Protein AF-A0A919PKN7-F1 (afdb_monomer)

Foldseek 3Di:
DDDPPDQKDFLDPDLCLLLVVLVVLLVVLVVQLVVCVVLVPDDPRNVVSCVVSVVVSVVSVLLSVLSNPADTWMQGLQATFADLDSNHNHTDGAGLVFWPAWEWADDQPWIWIWTDGHPDPRTGIHTRRPPPDDVVNVQVSSCVSSVNSYGYYHAAPDDDPDDDPVCVPPPSHDDPPDDNCNVCVVVVVCVVCVSVVVPPPDPCCDPPDPPPDD

Structure (mmCIF, N/CA/C/O backbone):
data_AF-A0A919PKN7-F1
#
_entry.id   AF-A0A919PKN7-F1
#
loop_
_atom_site.group_PDB
_atom_site.id
_atom_site.type_symbol
_atom_site.label_atom_id
_atom_site.label_alt_id
_atom_site.label_comp_id
_atom_site.label_asym_id
_atom_site.label_entity_id
_atom_site.label_seq_id
_atom_site.pdbx_PDB_ins_code
_atom_site.Cartn_x
_atom_site.Cartn_y
_atom_site.Cartn_z
_atom_site.occupancy
_atom_site.B_iso_or_equiv
_atom_site.auth_seq_id
_atom_site.auth_comp_id
_atom_site.auth_asym_id
_atom_site.auth_atom_id
_atom_site.pdbx_PDB_model_num
ATOM 1 N N . MET A 1 1 ? -27.642 16.382 25.730 1.00 36.06 1 MET A N 1
ATOM 2 C CA . MET A 1 1 ? -27.814 15.619 24.476 1.00 36.06 1 MET A CA 1
ATOM 3 C C . MET A 1 1 ? -26.590 15.896 23.628 1.00 36.06 1 MET A C 1
ATOM 5 O O . MET A 1 1 ? -26.510 16.970 23.054 1.00 36.06 1 MET A O 1
ATOM 9 N N . SER A 1 2 ? -25.583 15.024 23.697 1.00 36.94 2 SER A N 1
ATOM 10 C CA . SER A 1 2 ? -24.348 15.150 22.918 1.00 36.94 2 SER A CA 1
ATOM 11 C C . SER A 1 2 ? -24.579 14.586 21.520 1.00 36.94 2 SER A C 1
ATOM 13 O O . SER A 1 2 ? -25.080 13.468 21.395 1.00 36.94 2 SER A O 1
ATOM 15 N N . ASP A 1 3 ? -24.225 15.352 20.493 1.00 35.84 3 ASP A N 1
ATOM 16 C CA . ASP A 1 3 ? -24.309 14.937 19.097 1.00 35.84 3 ASP A CA 1
ATOM 17 C C . ASP A 1 3 ? -23.504 13.653 18.852 1.00 35.84 3 ASP A C 1
ATOM 19 O O . ASP A 1 3 ? -22.287 13.600 19.033 1.00 35.84 3 ASP A O 1
ATOM 23 N N . ALA A 1 4 ? -24.210 12.605 18.429 1.00 45.72 4 ALA A N 1
ATOM 24 C CA . ALA A 1 4 ? -23.669 11.321 18.003 1.00 45.72 4 ALA A CA 1
ATOM 25 C C . ALA A 1 4 ? -23.018 11.448 16.614 1.00 45.72 4 ALA A C 1
ATOM 27 O O . ALA A 1 4 ? -23.562 10.981 15.615 1.00 45.72 4 ALA A O 1
ATOM 28 N N . ALA A 1 5 ? -21.871 12.122 16.536 1.00 45.78 5 ALA A N 1
ATOM 29 C CA . ALA A 1 5 ? -21.243 12.468 15.264 1.00 45.78 5 ALA A CA 1
ATOM 30 C C . ALA A 1 5 ? -19.753 12.106 15.208 1.00 45.78 5 ALA A C 1
ATOM 32 O O . ALA A 1 5 ? -18.931 12.960 14.909 1.00 45.78 5 ALA A O 1
ATOM 33 N N . THR A 1 6 ? -19.388 10.839 15.441 1.00 50.94 6 THR A N 1
ATOM 34 C CA . THR A 1 6 ? -18.205 10.218 14.797 1.00 50.94 6 THR A CA 1
ATOM 35 C C . THR A 1 6 ? -18.330 8.688 14.769 1.00 50.94 6 THR A C 1
ATOM 37 O O . THR A 1 6 ? -17.539 7.970 15.362 1.00 50.94 6 THR A O 1
ATOM 40 N N . THR A 1 7 ? -19.339 8.135 14.091 1.00 68.06 7 THR A N 1
ATOM 41 C CA . THR A 1 7 ? -19.496 6.663 14.035 1.00 68.06 7 THR A CA 1
ATOM 42 C C . THR A 1 7 ? -18.477 5.991 13.104 1.00 68.06 7 THR A C 1
ATOM 44 O O . THR A 1 7 ? -18.310 4.772 13.132 1.00 68.06 7 THR A O 1
ATOM 47 N N . GLN A 1 8 ? -17.794 6.766 12.255 1.00 74.50 8 GLN A N 1
ATOM 48 C CA . GLN A 1 8 ? -16.933 6.224 11.211 1.00 74.50 8 GLN A CA 1
ATOM 49 C C . GLN A 1 8 ? -15.764 7.163 10.886 1.00 74.50 8 GLN A C 1
ATOM 51 O O . GLN A 1 8 ? -15.960 8.342 10.591 1.00 74.50 8 GLN A O 1
ATOM 56 N N . PHE A 1 9 ? -14.547 6.623 10.877 1.00 77.81 9 PHE A N 1
ATOM 57 C CA . PHE A 1 9 ? -13.330 7.317 10.463 1.00 77.81 9 PHE A CA 1
ATOM 58 C C . PHE A 1 9 ? -12.890 6.824 9.080 1.00 77.81 9 PHE A C 1
ATOM 60 O O . PHE A 1 9 ? -12.645 5.636 8.865 1.00 77.81 9 PHE A O 1
ATOM 67 N N . VAL A 1 10 ? -12.789 7.732 8.108 1.00 79.38 10 VAL A N 1
ATOM 68 C CA . VAL A 1 10 ? -12.431 7.389 6.722 1.00 79.38 10 VAL A CA 1
ATOM 69 C C . VAL A 1 10 ? -10.922 7.523 6.519 1.00 79.38 10 VAL A C 1
ATOM 71 O O . VAL A 1 10 ? -10.385 8.629 6.555 1.00 79.38 10 VAL A O 1
ATOM 74 N N . LEU A 1 11 ? -10.249 6.405 6.223 1.00 70.44 11 LEU A N 1
ATOM 75 C CA . LEU A 1 11 ? -8.789 6.342 6.029 1.00 70.44 11 LEU A CA 1
ATOM 76 C C . LEU A 1 11 ? -8.322 7.028 4.735 1.00 70.44 11 LEU A C 1
ATOM 78 O O . LEU A 1 11 ? -7.162 7.410 4.612 1.00 70.44 11 LEU A O 1
ATOM 82 N N . VAL A 1 12 ? -9.216 7.201 3.756 1.00 67.44 12 VAL A N 1
ATOM 83 C CA . VAL A 1 12 ? -8.919 7.854 2.473 1.00 67.44 12 VAL A CA 1
ATOM 84 C C . VAL A 1 12 ? -9.930 8.967 2.202 1.00 67.44 12 VAL A C 1
ATOM 86 O O . VAL A 1 12 ? -10.987 8.732 1.619 1.00 67.44 12 VAL A O 1
ATOM 89 N N . ARG A 1 13 ? -9.589 10.206 2.580 1.00 59.41 13 ARG A N 1
ATOM 90 C CA . ARG A 1 13 ? -10.439 11.388 2.322 1.00 59.41 13 ARG A CA 1
ATOM 91 C C . ARG A 1 13 ? -10.465 11.816 0.847 1.00 59.41 13 ARG A C 1
ATOM 93 O O . ARG A 1 13 ? -11.406 12.470 0.415 1.00 59.41 13 ARG A O 1
ATOM 100 N N . SER A 1 14 ? -9.454 11.451 0.049 1.00 62.91 14 SER A N 1
ATOM 101 C CA . SER A 1 14 ? -9.394 11.779 -1.384 1.00 62.91 14 SER A CA 1
ATOM 102 C C . SER A 1 14 ? -8.805 10.642 -2.217 1.00 62.91 14 SER A C 1
ATOM 104 O O . SER A 1 14 ? -7.609 10.353 -2.148 1.00 62.91 14 SER A O 1
ATOM 106 N N . ARG A 1 15 ? -9.640 10.049 -3.080 1.00 69.19 15 ARG A N 1
ATOM 107 C CA . 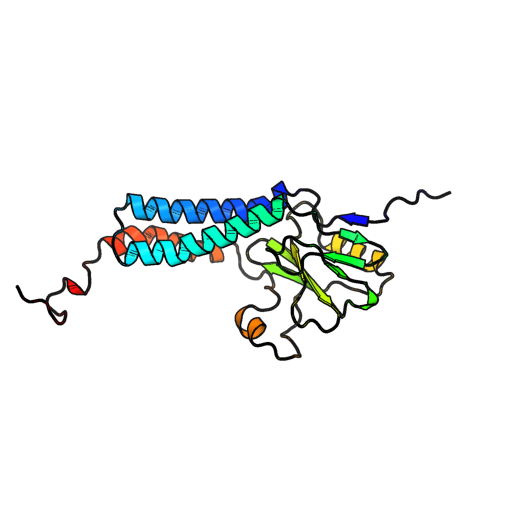ARG A 1 15 ? -9.232 8.985 -4.017 1.00 69.19 15 ARG A CA 1
ATOM 108 C C . ARG A 1 15 ? -8.148 9.450 -4.995 1.00 69.19 15 ARG A C 1
ATOM 110 O O . ARG A 1 15 ? -7.243 8.692 -5.321 1.00 69.19 15 ARG A O 1
ATOM 117 N N . ARG A 1 16 ? -8.197 10.723 -5.410 1.00 63.88 16 ARG A N 1
ATOM 118 C CA . ARG A 1 16 ? -7.197 11.328 -6.308 1.00 63.88 16 ARG A CA 1
ATOM 119 C C . ARG A 1 16 ? -5.816 11.392 -5.660 1.00 63.88 16 ARG A C 1
ATOM 121 O O . ARG A 1 16 ? -4.830 11.081 -6.315 1.00 63.88 16 ARG A O 1
ATOM 128 N N . ARG A 1 17 ? -5.745 11.743 -4.372 1.00 64.94 17 ARG A N 1
ATOM 129 C CA . ARG A 1 17 ? -4.472 11.796 -3.633 1.00 64.94 17 ARG A CA 1
ATOM 130 C C . ARG A 1 17 ? -3.913 10.401 -3.363 1.00 64.94 17 ARG A C 1
ATOM 132 O O . ARG A 1 17 ? -2.717 10.203 -3.519 1.00 64.94 17 ARG A O 1
ATOM 139 N N . ALA A 1 18 ? -4.773 9.428 -3.059 1.00 64.94 18 ALA A N 1
ATOM 140 C CA . ALA A 1 18 ? -4.362 8.030 -2.912 1.00 64.94 18 ALA A CA 1
ATOM 141 C C . ALA A 1 18 ? -3.834 7.423 -4.225 1.00 64.94 18 ALA A C 1
ATOM 143 O O . ALA A 1 18 ? -2.911 6.614 -4.202 1.00 64.94 18 ALA A O 1
ATOM 144 N N . GLY A 1 19 ? -4.407 7.825 -5.366 1.00 67.06 19 GLY A N 1
ATOM 145 C CA . GLY A 1 19 ? -3.995 7.356 -6.688 1.00 67.06 19 GLY A CA 1
ATOM 146 C C . GLY A 1 19 ? -2.784 8.085 -7.283 1.00 67.06 19 GLY A C 1
ATOM 147 O O . GLY A 1 19 ? -2.148 7.538 -8.178 1.00 67.06 19 GLY A O 1
ATOM 148 N N . LEU A 1 20 ? -2.434 9.287 -6.808 1.00 70.38 20 LEU A N 1
ATOM 149 C CA . LEU A 1 20 ? -1.358 10.103 -7.390 1.00 70.38 20 LEU A CA 1
ATOM 150 C C . LEU A 1 20 ? 0.002 9.370 -7.455 1.00 70.38 20 LEU A C 1
ATOM 152 O O . LEU A 1 20 ? 0.602 9.366 -8.531 1.00 70.38 20 LEU A O 1
ATOM 156 N N . PRO A 1 21 ? 0.484 8.689 -6.392 1.00 67.38 21 PRO A N 1
ATOM 157 C CA . PRO A 1 21 ? 1.749 7.951 -6.456 1.00 67.38 21 PRO A CA 1
ATOM 158 C C . PRO A 1 21 ? 1.720 6.825 -7.498 1.00 67.38 21 PRO A C 1
ATOM 160 O O . PRO A 1 21 ? 2.703 6.595 -8.205 1.00 67.38 21 PRO A O 1
ATOM 163 N N . LEU A 1 22 ? 0.575 6.148 -7.637 1.00 71.38 22 LEU A N 1
ATOM 164 C CA . LEU A 1 22 ? 0.385 5.099 -8.638 1.00 71.38 22 LEU A CA 1
ATOM 165 C C . LEU A 1 22 ? 0.388 5.691 -10.051 1.00 71.38 22 LEU A C 1
ATOM 167 O O . LEU A 1 22 ? 1.090 5.171 -10.913 1.00 71.38 22 LEU A O 1
ATOM 171 N N . ALA A 1 23 ? -0.308 6.810 -10.273 1.00 73.75 23 ALA A N 1
ATOM 172 C CA . ALA A 1 23 ? -0.326 7.504 -11.560 1.00 73.75 23 ALA A CA 1
ATOM 173 C C . ALA A 1 23 ? 1.076 7.954 -11.995 1.00 73.75 23 ALA A C 1
ATOM 175 O O . ALA A 1 23 ? 1.478 7.679 -13.123 1.00 73.75 23 ALA A O 1
ATOM 176 N N . VAL A 1 24 ? 1.848 8.573 -11.092 1.00 75.06 24 VAL A N 1
ATOM 177 C CA . VAL A 1 24 ? 3.245 8.970 -11.355 1.00 75.06 24 VAL A CA 1
ATOM 178 C C . VAL A 1 24 ? 4.084 7.756 -11.743 1.00 75.06 24 VAL A C 1
ATOM 180 O O . VAL A 1 24 ? 4.837 7.802 -12.712 1.00 75.06 24 VAL A O 1
ATOM 183 N N . THR A 1 25 ? 3.914 6.645 -11.027 1.00 76.06 25 THR A N 1
ATOM 184 C CA . THR A 1 25 ? 4.661 5.417 -11.301 1.00 76.06 25 THR A CA 1
ATOM 185 C C . THR A 1 25 ? 4.294 4.814 -12.663 1.00 76.06 25 THR A C 1
ATOM 187 O O . THR A 1 25 ? 5.177 4.373 -13.397 1.00 76.06 25 THR A O 1
ATOM 190 N N . VAL A 1 26 ? 3.007 4.800 -13.023 1.00 78.88 26 VAL A N 1
ATOM 191 C CA . VAL A 1 26 ? 2.525 4.305 -14.325 1.00 78.88 26 VAL A CA 1
ATOM 192 C C . VAL A 1 26 ? 3.050 5.174 -15.464 1.00 78.88 26 VAL A C 1
ATOM 194 O O . VAL A 1 26 ? 3.598 4.640 -16.427 1.00 78.88 26 VAL A O 1
ATOM 197 N N . LEU A 1 27 ? 2.943 6.499 -15.333 1.00 79.38 27 LEU A N 1
ATOM 198 C CA . LEU A 1 27 ? 3.433 7.449 -16.333 1.00 79.38 27 LEU A CA 1
ATOM 199 C C . LEU A 1 27 ? 4.942 7.325 -16.531 1.00 79.38 27 LEU A C 1
ATOM 201 O O . LEU A 1 27 ? 5.400 7.239 -17.666 1.00 79.38 27 LEU A O 1
ATOM 205 N N . PHE A 1 28 ? 5.707 7.251 -15.441 1.00 80.56 28 PHE A N 1
ATOM 206 C CA . PHE A 1 28 ? 7.154 7.071 -15.509 1.00 80.56 28 PHE A CA 1
ATOM 207 C C . PHE A 1 28 ? 7.526 5.792 -16.267 1.00 80.56 28 PHE A C 1
ATOM 209 O O . PHE A 1 28 ? 8.344 5.831 -17.180 1.00 80.56 28 PHE A O 1
ATOM 216 N N . ARG A 1 29 ? 6.887 4.661 -15.950 1.00 80.44 29 ARG A N 1
ATOM 217 C CA . ARG A 1 29 ? 7.149 3.389 -16.645 1.00 80.44 29 ARG A CA 1
ATOM 218 C C . ARG A 1 29 ? 6.771 3.448 -18.124 1.00 80.44 29 ARG A C 1
ATOM 220 O O . ARG A 1 29 ? 7.529 2.954 -18.951 1.00 80.44 29 ARG A O 1
ATOM 227 N N . GLY A 1 30 ? 5.644 4.080 -18.453 1.00 80.06 30 GLY A N 1
ATOM 228 C CA . GLY A 1 30 ? 5.239 4.316 -19.839 1.00 80.06 30 GLY A CA 1
ATOM 229 C C . GLY A 1 30 ? 6.258 5.163 -20.606 1.00 80.06 30 GLY A C 1
ATOM 230 O O . GLY A 1 30 ? 6.610 4.817 -21.730 1.00 80.06 30 GLY A O 1
ATOM 231 N N . LEU A 1 31 ? 6.797 6.211 -19.973 1.00 83.44 31 LEU A N 1
ATOM 232 C CA . LEU A 1 31 ? 7.851 7.051 -20.547 1.00 83.44 31 LEU A CA 1
ATOM 233 C C . LEU A 1 31 ? 9.140 6.270 -20.813 1.00 83.44 31 LEU A C 1
ATOM 235 O O . LEU A 1 31 ? 9.727 6.452 -21.871 1.00 83.44 31 LEU A O 1
ATOM 239 N N . VAL A 1 32 ? 9.560 5.376 -19.911 1.00 80.94 32 VAL A N 1
ATOM 240 C CA . VAL A 1 32 ? 10.751 4.533 -20.132 1.00 80.94 32 VAL A CA 1
ATOM 241 C C . VAL A 1 32 ? 10.568 3.621 -21.347 1.00 80.94 32 VAL A C 1
ATOM 243 O O . VAL A 1 32 ? 11.466 3.526 -22.181 1.00 80.94 32 VAL A O 1
ATOM 246 N N . VAL A 1 33 ? 9.401 2.981 -21.479 1.00 83.69 33 VAL A N 1
ATOM 247 C CA . VAL A 1 33 ? 9.100 2.119 -22.636 1.00 83.69 33 VAL A CA 1
ATOM 248 C C . VAL A 1 33 ? 9.067 2.939 -23.928 1.00 83.69 33 VAL A C 1
ATOM 250 O O . VAL A 1 33 ? 9.702 2.555 -24.906 1.00 83.69 33 VAL A O 1
ATOM 253 N N . ALA A 1 34 ? 8.385 4.088 -23.929 1.00 83.06 34 ALA A N 1
ATOM 254 C CA . ALA A 1 34 ? 8.320 4.972 -25.092 1.00 83.06 34 ALA A CA 1
ATOM 255 C C . ALA A 1 34 ? 9.706 5.504 -25.491 1.00 83.06 34 ALA A C 1
ATOM 257 O O . ALA A 1 34 ? 10.030 5.552 -26.674 1.00 83.06 34 ALA A O 1
ATOM 258 N N . TYR A 1 35 ? 10.539 5.858 -24.511 1.00 80.25 35 TYR A N 1
ATOM 259 C CA . TYR A 1 35 ? 11.903 6.323 -24.743 1.00 80.25 35 TYR A CA 1
ATOM 260 C C . TYR A 1 35 ? 12.791 5.231 -25.351 1.00 80.25 35 TYR A C 1
ATOM 262 O O . TYR A 1 35 ? 13.518 5.504 -26.299 1.00 80.25 35 TYR A O 1
ATOM 270 N N . ALA A 1 36 ? 12.685 3.984 -24.879 1.00 80.94 36 ALA A N 1
ATOM 271 C CA . ALA A 1 36 ? 13.410 2.861 -25.474 1.00 80.94 36 ALA A CA 1
ATOM 272 C C . ALA A 1 36 ? 13.005 2.619 -26.939 1.00 80.94 36 ALA A C 1
ATOM 274 O O . ALA A 1 36 ? 13.870 2.403 -27.782 1.00 80.94 36 ALA A O 1
ATOM 275 N N . VAL A 1 37 ? 11.709 2.719 -27.260 1.00 84.94 37 VAL A N 1
ATOM 276 C CA . VAL A 1 37 ? 11.219 2.631 -28.648 1.00 84.94 37 VAL A CA 1
ATOM 277 C C . VAL A 1 37 ? 11.762 3.780 -29.502 1.00 84.94 37 VAL A C 1
ATOM 279 O O . VAL A 1 37 ? 12.208 3.547 -30.620 1.00 84.94 37 VAL A O 1
ATOM 282 N N . LEU A 1 38 ? 11.774 5.010 -28.976 1.00 85.75 38 LEU A N 1
ATOM 283 C CA . LEU A 1 38 ? 12.329 6.177 -29.675 1.00 85.75 38 LEU A CA 1
ATOM 284 C C . LEU A 1 38 ? 13.833 6.052 -29.954 1.00 85.75 38 LEU A C 1
ATOM 286 O O . LEU A 1 38 ? 14.300 6.580 -30.958 1.00 85.75 38 LEU A O 1
ATOM 290 N N . LEU A 1 39 ? 14.579 5.352 -29.095 1.00 84.12 39 LEU A N 1
ATOM 291 C CA . LEU A 1 39 ? 15.996 5.042 -29.307 1.00 84.12 39 LEU A CA 1
ATOM 292 C C . LEU A 1 39 ? 16.233 3.887 -30.295 1.00 84.12 39 LEU A C 1
ATOM 294 O O . LEU A 1 39 ? 17.381 3.516 -30.514 1.00 84.12 39 LEU A O 1
ATOM 298 N N . GLY A 1 40 ? 15.180 3.308 -30.878 1.00 83.12 40 GLY A N 1
ATOM 299 C CA . GLY A 1 40 ? 15.309 2.177 -31.794 1.00 83.12 40 GLY A CA 1
ATOM 300 C C . GLY A 1 40 ? 15.695 0.879 -31.087 1.00 83.12 40 GLY A C 1
ATOM 301 O O . GLY A 1 40 ? 16.354 0.032 -31.680 1.00 83.12 40 GLY A O 1
ATOM 302 N N . ALA A 1 41 ? 15.325 0.706 -29.811 1.00 81.62 41 ALA A N 1
ATOM 303 C CA . ALA A 1 41 ? 15.525 -0.573 -29.144 1.00 81.62 41 ALA A CA 1
ATOM 304 C C . ALA A 1 41 ? 14.728 -1.666 -29.873 1.00 81.62 41 ALA A C 1
ATOM 306 O O . ALA A 1 41 ? 13.507 -1.574 -30.004 1.00 81.62 41 ALA A O 1
ATOM 307 N N . GLU A 1 42 ? 15.413 -2.726 -30.288 1.00 83.06 42 GLU A N 1
ATOM 308 C CA . GLU A 1 42 ? 14.828 -3.847 -31.022 1.00 83.06 42 GLU A CA 1
ATOM 309 C C . GLU A 1 42 ? 15.149 -5.193 -30.353 1.00 83.06 42 GLU A C 1
ATOM 311 O O . GLU A 1 42 ? 15.958 -5.300 -29.422 1.00 83.06 42 GLU A O 1
ATOM 316 N N . GLY A 1 43 ? 14.457 -6.241 -30.807 1.00 82.94 43 GLY A N 1
ATOM 317 C CA . GLY A 1 43 ? 14.717 -7.621 -30.408 1.00 82.94 43 GLY A CA 1
ATOM 318 C C . GLY A 1 43 ? 14.668 -7.854 -28.885 1.00 82.94 43 GLY A C 1
ATOM 319 O O . GLY A 1 43 ? 13.706 -7.444 -28.224 1.00 82.94 43 GLY A O 1
ATOM 320 N N . PRO A 1 44 ? 15.664 -8.542 -28.295 1.00 78.19 44 PRO A N 1
ATOM 321 C CA . PRO A 1 44 ? 15.611 -8.972 -26.898 1.00 78.19 44 PRO A CA 1
ATOM 322 C C . PRO A 1 44 ? 15.648 -7.808 -25.897 1.00 78.19 44 PRO A C 1
ATOM 324 O O . PRO A 1 44 ? 15.078 -7.925 -24.812 1.00 78.19 44 PRO A O 1
ATOM 327 N N . TYR A 1 45 ? 16.248 -6.669 -26.254 1.00 74.19 45 TYR A N 1
ATOM 328 C CA . TYR A 1 45 ? 16.333 -5.497 -25.377 1.00 74.19 45 TYR A CA 1
ATOM 329 C C . TYR A 1 45 ? 14.973 -4.831 -25.195 1.00 74.19 45 TYR A C 1
ATOM 331 O O . TYR A 1 45 ? 14.573 -4.535 -24.067 1.00 74.19 45 TYR A O 1
ATOM 339 N N . LEU A 1 46 ? 14.220 -4.669 -26.286 1.00 79.75 46 LEU A N 1
ATOM 340 C CA . LEU A 1 46 ? 12.861 -4.143 -26.221 1.00 79.75 46 LEU A CA 1
ATOM 341 C C . LEU A 1 46 ? 11.944 -5.072 -25.412 1.00 79.75 46 LEU A C 1
ATOM 343 O O . LEU A 1 46 ? 11.175 -4.600 -24.574 1.00 79.75 46 LEU A O 1
ATOM 347 N N . LEU A 1 47 ? 12.069 -6.392 -25.595 1.00 80.31 47 LEU A N 1
ATOM 348 C CA . LEU A 1 47 ? 11.314 -7.378 -24.813 1.00 80.31 47 LEU A CA 1
ATOM 349 C C . LEU A 1 47 ? 11.638 -7.304 -23.317 1.00 80.31 47 LEU A C 1
ATOM 351 O O . LEU A 1 47 ? 10.735 -7.422 -22.491 1.00 80.31 47 LEU A O 1
ATOM 355 N N . LEU A 1 48 ? 12.899 -7.066 -22.957 1.00 78.44 48 LEU A N 1
ATOM 356 C CA . LEU A 1 48 ? 13.326 -6.927 -21.567 1.00 78.44 48 LEU A CA 1
ATOM 357 C C . LEU A 1 48 ? 12.772 -5.631 -20.949 1.00 78.44 48 LEU A C 1
ATOM 359 O O . LEU A 1 48 ? 12.215 -5.661 -19.848 1.00 78.44 48 LEU A O 1
ATOM 363 N N . VAL A 1 49 ? 12.825 -4.511 -21.677 1.00 78.94 49 VAL A N 1
ATOM 364 C CA . VAL A 1 49 ? 12.238 -3.232 -21.239 1.00 78.94 49 VAL A CA 1
ATOM 365 C C . VAL A 1 49 ? 10.719 -3.349 -21.072 1.00 78.94 49 VAL A C 1
ATOM 367 O O . VAL A 1 49 ? 10.186 -2.960 -20.031 1.00 78.94 49 VAL A O 1
ATOM 370 N N . ILE A 1 50 ? 10.011 -3.934 -22.039 1.00 80.62 50 ILE A N 1
ATOM 371 C CA . ILE A 1 50 ? 8.563 -4.177 -21.942 1.00 80.62 50 ILE A CA 1
ATOM 372 C C . ILE A 1 50 ? 8.252 -5.149 -20.796 1.00 80.62 50 ILE A C 1
ATOM 374 O O . ILE A 1 50 ? 7.321 -4.919 -20.023 1.00 80.62 50 ILE A O 1
ATOM 378 N N . GLY A 1 51 ? 9.040 -6.211 -20.637 1.00 78.12 51 GLY A N 1
ATOM 379 C CA . GLY A 1 51 ? 8.855 -7.199 -19.579 1.00 78.12 51 GLY A CA 1
ATOM 380 C C . GLY A 1 51 ? 8.990 -6.593 -18.183 1.00 78.12 51 GLY A C 1
ATOM 381 O O . GLY A 1 51 ? 8.150 -6.842 -17.322 1.00 78.12 51 GLY A O 1
ATOM 382 N N . ILE A 1 52 ? 10.002 -5.753 -17.958 1.00 78.62 52 ILE A N 1
ATOM 383 C CA . ILE A 1 52 ? 10.237 -5.130 -16.648 1.00 78.62 52 ILE A CA 1
ATOM 384 C C . ILE A 1 52 ? 9.297 -3.944 -16.419 1.00 78.62 52 ILE A C 1
ATOM 386 O O . ILE A 1 52 ? 8.609 -3.880 -15.397 1.00 78.62 52 ILE A O 1
ATOM 390 N N . PHE A 1 53 ? 9.257 -2.988 -17.347 1.00 79.38 53 PHE A N 1
ATOM 391 C CA . PHE A 1 53 ? 8.547 -1.723 -17.148 1.00 79.38 53 PHE A CA 1
ATOM 392 C C . PHE A 1 53 ? 7.096 -1.785 -17.612 1.00 79.38 53 PHE A C 1
ATOM 394 O O . PHE A 1 53 ? 6.228 -1.231 -16.938 1.00 79.38 53 PHE A O 1
ATOM 401 N N . GLY A 1 54 ? 6.816 -2.488 -18.708 1.00 75.00 54 GLY A N 1
ATOM 402 C CA . GLY A 1 54 ? 5.461 -2.681 -19.222 1.00 75.00 54 GLY A CA 1
ATOM 403 C C . GLY A 1 54 ? 4.606 -3.507 -18.265 1.00 75.00 54 GLY A C 1
ATOM 404 O O . GLY A 1 54 ? 3.565 -3.023 -17.822 1.00 75.00 54 GLY A O 1
ATOM 405 N N . LEU A 1 55 ? 5.064 -4.694 -17.846 1.00 75.62 55 LEU A N 1
ATOM 406 C CA . LEU A 1 55 ? 4.303 -5.534 -16.906 1.00 75.62 55 LEU A CA 1
ATOM 407 C C . LEU A 1 55 ? 4.077 -4.826 -15.561 1.00 75.62 55 LEU A C 1
ATOM 409 O O . LEU A 1 55 ? 2.953 -4.776 -15.058 1.00 75.62 55 LEU A O 1
ATOM 413 N N . ALA A 1 56 ? 5.120 -4.211 -14.993 1.00 71.88 56 ALA A N 1
ATOM 414 C CA . ALA A 1 56 ? 4.986 -3.434 -13.761 1.00 71.88 56 ALA A CA 1
ATOM 415 C C . ALA A 1 56 ? 4.111 -2.177 -13.945 1.00 71.88 56 ALA A C 1
ATOM 417 O O . ALA A 1 56 ? 3.464 -1.722 -12.996 1.00 71.88 56 ALA A O 1
ATOM 418 N N . GLY A 1 57 ? 4.088 -1.596 -15.146 1.00 74.56 57 GLY A N 1
ATOM 419 C CA . GLY A 1 57 ? 3.212 -0.492 -15.530 1.00 74.56 57 GLY A CA 1
ATOM 420 C C . GLY A 1 57 ? 1.747 -0.917 -15.559 1.00 74.56 57 GLY A C 1
ATOM 421 O O . GLY A 1 57 ? 0.919 -0.258 -14.935 1.00 74.56 57 GLY A O 1
ATOM 422 N N . VAL A 1 58 ? 1.442 -2.062 -16.177 1.00 76.88 58 VAL A N 1
ATOM 423 C CA . VAL A 1 58 ? 0.092 -2.650 -16.214 1.00 76.88 58 VAL A CA 1
ATOM 424 C C . VAL A 1 58 ? -0.408 -2.961 -14.805 1.00 76.88 58 VAL A C 1
ATOM 426 O O . VAL A 1 58 ? -1.512 -2.556 -14.448 1.00 76.88 58 VAL A O 1
ATOM 429 N N . ILE A 1 59 ? 0.413 -3.597 -13.963 1.00 74.62 59 ILE A N 1
ATOM 430 C CA . ILE A 1 59 ? 0.051 -3.869 -12.561 1.00 74.62 59 ILE A CA 1
ATOM 431 C C . ILE A 1 59 ? -0.237 -2.558 -11.809 1.00 74.62 59 ILE A C 1
ATOM 433 O O . ILE A 1 59 ? -1.233 -2.456 -11.091 1.00 74.62 59 ILE A O 1
ATOM 437 N N . GLY A 1 60 ? 0.605 -1.535 -11.999 1.00 71.12 60 GLY A N 1
ATOM 438 C CA . GLY A 1 60 ? 0.400 -0.210 -11.408 1.00 71.12 60 GLY A CA 1
ATOM 439 C C . GLY A 1 60 ? -0.885 0.470 -11.891 1.00 71.12 60 GLY A C 1
ATOM 440 O O . GLY A 1 60 ? -1.587 1.086 -11.089 1.00 71.12 60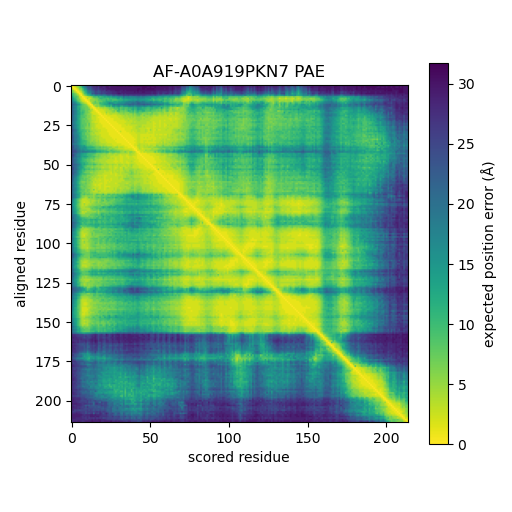 GLY A O 1
ATOM 441 N N . LEU A 1 61 ? -1.224 0.320 -13.173 1.00 76.31 61 LEU A N 1
ATOM 442 C CA . LEU A 1 61 ? -2.438 0.873 -13.771 1.00 76.31 61 LEU A CA 1
ATOM 443 C C . LEU A 1 61 ? -3.690 0.193 -13.211 1.00 76.31 61 LEU A C 1
ATOM 445 O O . LEU A 1 61 ? -4.638 0.880 -12.836 1.00 76.31 61 LEU A O 1
ATOM 449 N N . VAL A 1 62 ? -3.676 -1.136 -13.081 1.00 77.38 62 VAL A N 1
ATOM 450 C CA . VAL A 1 62 ? -4.771 -1.887 -12.448 1.00 77.38 62 VAL A CA 1
ATOM 451 C C . VAL A 1 62 ? -4.968 -1.430 -10.999 1.00 77.38 62 VAL A C 1
ATOM 453 O O . VAL A 1 62 ? -6.094 -1.133 -10.598 1.00 77.38 62 VAL A O 1
ATOM 456 N N . ALA A 1 63 ? -3.885 -1.286 -10.228 1.00 72.75 63 ALA A N 1
ATOM 457 C CA . ALA A 1 63 ? -3.948 -0.773 -8.858 1.00 72.75 63 ALA A CA 1
ATOM 458 C C . ALA A 1 63 ? -4.491 0.666 -8.787 1.00 72.75 63 ALA A C 1
ATOM 460 O O . ALA A 1 63 ? -5.289 0.993 -7.904 1.00 72.75 63 ALA A O 1
ATOM 461 N N . PHE A 1 64 ? -4.091 1.530 -9.724 1.00 73.69 64 PHE A N 1
ATOM 462 C CA . PHE A 1 64 ? -4.590 2.901 -9.823 1.00 73.69 64 PHE A CA 1
ATOM 463 C C . PHE A 1 64 ? -6.098 2.936 -10.095 1.00 73.69 64 PHE A C 1
ATOM 465 O O . PHE A 1 64 ? -6.841 3.591 -9.363 1.00 73.69 64 PHE A O 1
ATOM 472 N N . ILE A 1 65 ? -6.566 2.173 -11.086 1.00 75.94 65 ILE A N 1
ATOM 473 C CA . ILE A 1 65 ? -7.990 2.067 -11.431 1.00 75.94 65 ILE A CA 1
ATOM 474 C C . ILE A 1 65 ? -8.790 1.524 -10.238 1.00 75.94 65 ILE A C 1
ATOM 476 O O . ILE A 1 65 ? -9.829 2.085 -9.886 1.00 75.94 65 ILE A O 1
ATOM 480 N N . ALA A 1 66 ? -8.293 0.482 -9.566 1.00 71.25 66 ALA A N 1
ATOM 481 C CA . ALA A 1 66 ? -8.929 -0.067 -8.368 1.00 71.25 66 ALA A CA 1
ATOM 482 C C . ALA A 1 66 ? -9.007 0.970 -7.228 1.00 71.25 66 ALA A C 1
ATOM 484 O O . ALA A 1 66 ? -10.016 1.061 -6.525 1.00 71.25 66 ALA A O 1
ATOM 485 N N . THR A 1 67 ? -7.978 1.804 -7.065 1.00 71.62 67 THR A N 1
ATOM 486 C CA . THR A 1 67 ? -7.944 2.877 -6.055 1.00 71.62 67 THR A CA 1
ATOM 487 C C . THR A 1 67 ? -8.974 3.971 -6.340 1.00 71.62 67 THR A C 1
ATOM 489 O O . THR A 1 67 ? -9.608 4.476 -5.412 1.00 71.62 67 THR A O 1
ATOM 492 N N . LEU A 1 68 ? -9.177 4.329 -7.610 1.00 74.00 68 LEU A N 1
ATOM 493 C CA . LEU A 1 68 ? -10.162 5.343 -7.996 1.00 74.00 68 LEU A CA 1
ATOM 494 C C . LEU A 1 68 ? -11.606 4.845 -7.881 1.00 74.00 68 LEU A C 1
ATOM 496 O O . LEU A 1 68 ? -12.490 5.615 -7.487 1.00 74.00 68 LEU A O 1
ATOM 500 N N . ASN A 1 69 ? -11.846 3.576 -8.209 1.00 72.19 69 ASN A N 1
ATOM 501 C CA . ASN A 1 69 ? -13.204 3.065 -8.356 1.00 72.19 69 ASN A CA 1
A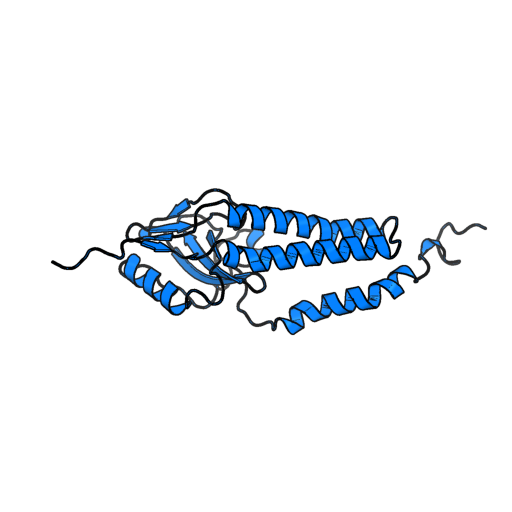TOM 502 C C . ASN A 1 69 ? -13.781 2.453 -7.083 1.00 72.19 69 ASN A C 1
ATOM 504 O O . ASN A 1 69 ? -14.977 2.616 -6.840 1.00 72.19 69 ASN A O 1
ATOM 508 N N . SER A 1 70 ? -12.981 1.787 -6.249 1.00 67.69 70 SER A N 1
ATOM 509 C CA . SER A 1 70 ? -13.564 1.118 -5.082 1.00 67.69 70 SER A CA 1
ATOM 510 C C . SER A 1 70 ? -13.803 2.077 -3.907 1.00 67.69 70 SER A C 1
ATOM 512 O O . SER A 1 70 ? -13.201 3.156 -3.837 1.00 67.69 70 SER A O 1
ATOM 514 N N . PRO A 1 71 ? -14.703 1.710 -2.978 1.00 70.69 71 PRO A N 1
ATOM 515 C CA . PRO A 1 71 ? -15.012 2.547 -1.832 1.00 70.69 71 PRO A CA 1
ATOM 516 C C . PRO A 1 71 ? -13.779 2.699 -0.920 1.00 70.69 71 PRO A C 1
ATOM 518 O O . PRO A 1 71 ? -12.903 1.824 -0.908 1.00 70.69 71 PRO A O 1
ATOM 521 N N . PRO A 1 72 ? -13.665 3.825 -0.193 1.00 75.19 72 PRO A N 1
ATOM 522 C CA . PRO A 1 72 ? -12.549 4.043 0.715 1.00 75.19 72 PRO A CA 1
ATOM 523 C C . PRO A 1 72 ? -12.619 3.061 1.886 1.00 75.19 72 PRO A C 1
ATOM 525 O O . PRO A 1 72 ? -13.699 2.643 2.296 1.00 75.19 72 PRO A O 1
ATOM 528 N N . ALA A 1 73 ? -11.457 2.723 2.436 1.00 79.62 73 ALA A N 1
ATOM 529 C CA . ALA A 1 73 ? -11.395 1.971 3.676 1.00 79.62 73 ALA A CA 1
ATOM 530 C C . ALA A 1 73 ? -11.856 2.838 4.854 1.00 79.62 73 ALA A C 1
ATOM 532 O O . ALA A 1 73 ? -11.588 4.048 4.890 1.00 79.62 73 ALA A O 1
ATOM 533 N N . THR A 1 74 ? -12.530 2.219 5.818 1.00 86.19 74 THR A N 1
ATOM 534 C CA . THR A 1 74 ? -13.111 2.923 6.965 1.00 86.19 74 THR A CA 1
ATOM 535 C C . THR A 1 74 ? -12.911 2.154 8.258 1.00 86.19 74 THR A C 1
ATOM 537 O O . THR A 1 74 ? -12.924 0.927 8.257 1.00 86.19 74 THR A O 1
ATOM 540 N N . LEU A 1 75 ? -12.774 2.884 9.356 1.00 87.62 75 LEU A N 1
ATOM 541 C CA . LEU A 1 75 ? -12.830 2.374 10.720 1.00 87.62 75 LEU A CA 1
ATOM 542 C C . LEU A 1 75 ? -14.191 2.746 11.307 1.00 87.62 75 LEU A C 1
ATOM 544 O O . LEU A 1 75 ? -14.707 3.825 11.016 1.00 87.62 75 LEU A O 1
ATOM 548 N N . SER A 1 76 ? -14.765 1.875 12.119 1.00 89.75 76 SER A N 1
ATOM 549 C CA . SER A 1 76 ? -16.034 2.098 12.817 1.00 89.75 76 SER A CA 1
ATOM 550 C C . SER A 1 76 ? -15.995 1.420 14.181 1.00 89.75 76 SER A C 1
ATOM 552 O O . SER A 1 76 ? -15.070 0.654 14.447 1.00 89.75 76 SER A O 1
ATOM 554 N N . ALA A 1 77 ? -16.999 1.657 15.022 1.00 87.50 77 ALA A N 1
ATOM 555 C CA . ALA A 1 77 ? -17.123 0.950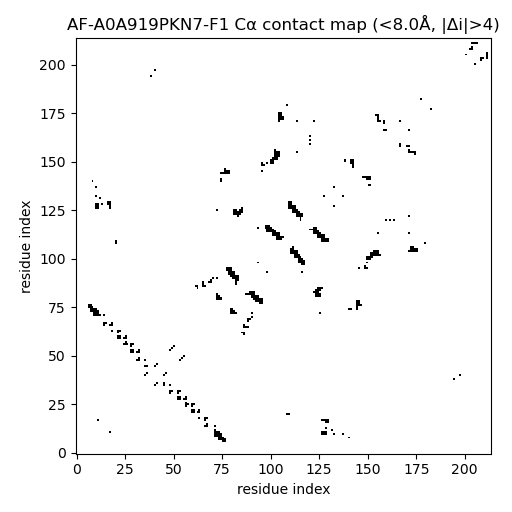 16.298 1.00 87.50 77 ALA A CA 1
ATOM 556 C C . ALA A 1 77 ? -17.243 -0.579 16.123 1.00 87.50 77 ALA A C 1
ATOM 558 O O . ALA A 1 77 ? -16.756 -1.333 16.958 1.00 87.50 77 ALA A O 1
ATOM 559 N N . ASP A 1 78 ? -17.820 -1.041 15.009 1.00 86.12 78 ASP A N 1
ATOM 560 C CA . ASP A 1 78 ? -18.017 -2.471 14.736 1.00 86.12 78 ASP A CA 1
ATOM 561 C C . ASP A 1 78 ? -16.748 -3.164 14.211 1.00 86.12 78 ASP A C 1
ATOM 563 O O . ASP A 1 78 ? -16.616 -4.388 14.285 1.00 86.12 78 ASP A O 1
ATOM 567 N N . GLY A 1 79 ? -15.796 -2.399 13.667 1.00 88.38 79 GLY A N 1
ATOM 568 C CA . GLY A 1 79 ? -14.583 -2.956 13.081 1.00 88.38 79 GLY A CA 1
ATOM 569 C C . GLY A 1 79 ? -13.959 -2.126 11.965 1.00 88.38 79 GLY A C 1
ATOM 570 O O . GLY A 1 79 ? -14.297 -0.957 11.730 1.00 88.38 79 GLY A O 1
ATOM 571 N N . LEU A 1 80 ? -13.039 -2.766 11.245 1.00 89.12 80 LEU A N 1
ATOM 572 C CA . LEU A 1 80 ? -12.402 -2.223 10.054 1.00 89.12 80 LEU A CA 1
ATOM 573 C C . LEU A 1 80 ? -13.080 -2.726 8.789 1.00 89.12 80 LEU A C 1
ATOM 575 O O . LEU A 1 80 ? -13.313 -3.917 8.623 1.00 89.12 80 LEU A O 1
ATOM 579 N N . ARG A 1 81 ? -13.238 -1.831 7.823 1.00 87.81 81 ARG A N 1
ATOM 580 C CA . ARG A 1 81 ? -13.632 -2.167 6.462 1.00 87.81 81 ARG A CA 1
ATOM 581 C C . ARG A 1 81 ? -12.481 -1.851 5.524 1.00 87.81 81 ARG A C 1
ATOM 583 O O . ARG A 1 81 ? -12.271 -0.697 5.147 1.00 87.81 81 ARG A O 1
ATOM 590 N N . VAL A 1 82 ? -11.690 -2.866 5.193 1.00 84.81 82 VAL A N 1
ATOM 591 C CA . VAL A 1 82 ? -10.389 -2.726 4.513 1.00 84.81 82 VAL A CA 1
ATOM 592 C C . VAL A 1 82 ? -10.270 -3.675 3.331 1.00 84.81 82 VAL A C 1
ATOM 594 O O . VAL A 1 82 ? -11.006 -4.649 3.215 1.00 84.81 82 VAL A O 1
ATOM 597 N N . ARG A 1 83 ? -9.332 -3.414 2.420 1.00 75.44 83 ARG A N 1
ATOM 598 C CA . ARG A 1 83 ? -9.105 -4.318 1.288 1.00 75.44 83 ARG A CA 1
ATOM 599 C C . ARG A 1 83 ? -8.245 -5.504 1.709 1.00 75.44 83 ARG A C 1
ATOM 601 O O . ARG A 1 83 ? -7.215 -5.342 2.362 1.00 75.44 83 ARG A O 1
ATOM 608 N N . ALA A 1 84 ? -8.625 -6.691 1.240 1.00 71.06 84 ALA A N 1
ATOM 609 C CA . ALA A 1 84 ? -7.809 -7.902 1.342 1.00 71.06 84 ALA A CA 1
ATOM 610 C C . ALA A 1 84 ? -6.419 -7.732 0.710 1.00 71.06 84 ALA A C 1
ATOM 612 O O . ALA A 1 84 ? -5.445 -8.312 1.188 1.00 71.06 84 ALA A O 1
ATOM 613 N N . GLU A 1 85 ? -6.345 -6.950 -0.369 1.00 68.56 85 GLU A N 1
ATOM 614 C CA . GLU A 1 85 ? -5.134 -6.661 -1.134 1.00 68.56 85 GLU A CA 1
ATOM 615 C C . GLU A 1 85 ? -5.240 -5.273 -1.772 1.00 68.56 85 GLU A C 1
ATOM 617 O O . GLU A 1 85 ? -6.345 -4.815 -2.063 1.00 68.56 85 GLU A O 1
ATOM 622 N N . ALA A 1 86 ? -4.105 -4.639 -2.082 1.00 62.34 86 ALA A N 1
ATOM 623 C CA . ALA A 1 86 ? -4.072 -3.311 -2.706 1.00 62.34 86 A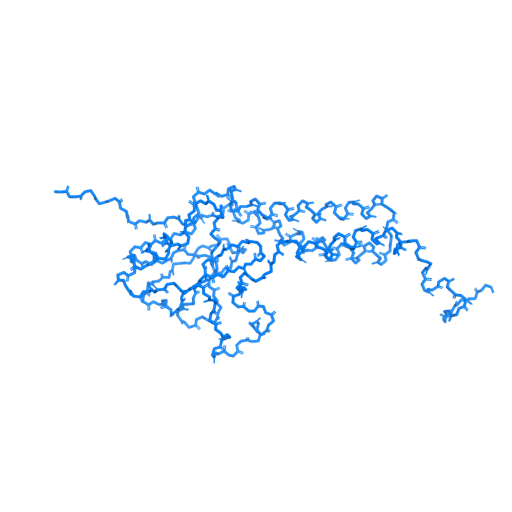LA A CA 1
ATOM 624 C C . ALA A 1 86 ? -4.859 -3.226 -4.033 1.00 62.34 86 ALA A C 1
ATOM 626 O O . ALA A 1 86 ? -5.394 -2.173 -4.365 1.00 62.34 86 ALA A O 1
ATOM 627 N N . ILE A 1 87 ? -4.954 -4.339 -4.769 1.00 62.53 87 ILE A N 1
ATOM 628 C CA . ILE A 1 87 ? -5.666 -4.442 -6.053 1.00 62.53 87 ILE A CA 1
ATOM 629 C C . ILE A 1 87 ? -7.085 -5.017 -5.931 1.00 62.53 87 ILE A C 1
ATOM 631 O O . ILE A 1 87 ? -7.801 -5.072 -6.928 1.00 62.53 87 ILE A O 1
ATOM 635 N N . SER A 1 88 ? -7.507 -5.456 -4.739 1.00 67.75 88 SER A N 1
ATOM 636 C CA . SER A 1 88 ? -8.819 -6.089 -4.576 1.00 67.75 88 SER A CA 1
ATOM 637 C C . SER A 1 88 ? -9.938 -5.054 -4.743 1.00 67.75 88 SER A C 1
ATOM 639 O O . SER A 1 88 ? -9.884 -4.004 -4.092 1.00 67.75 88 SER A O 1
ATOM 641 N N . PRO A 1 89 ? -10.966 -5.320 -5.571 1.00 63.09 89 PRO A N 1
ATOM 642 C CA . PRO A 1 89 ? -12.090 -4.405 -5.745 1.00 63.09 89 PRO A CA 1
ATOM 643 C C . PRO A 1 89 ? -13.038 -4.396 -4.536 1.00 63.09 89 PRO A C 1
ATOM 645 O O . PRO A 1 89 ? -13.765 -3.421 -4.348 1.00 63.09 89 PRO A O 1
ATOM 648 N N . GLY A 1 90 ? -13.033 -5.463 -3.730 1.00 69.81 90 GLY A N 1
ATOM 649 C CA . GLY A 1 90 ? -13.919 -5.637 -2.582 1.00 69.81 90 GLY A CA 1
ATOM 650 C C . GLY A 1 90 ? -13.310 -5.150 -1.269 1.00 69.81 90 GLY A C 1
ATOM 651 O O . GLY A 1 90 ? -12.103 -5.276 -1.035 1.00 69.81 90 GLY A O 1
ATOM 652 N N . LEU A 1 91 ? -14.176 -4.624 -0.405 1.00 79.62 91 LEU A N 1
ATOM 653 C CA . LEU A 1 91 ? -13.867 -4.382 0.999 1.00 79.62 91 LEU A CA 1
ATOM 654 C C . LEU A 1 91 ? -14.256 -5.607 1.826 1.00 79.62 91 LEU A C 1
ATOM 656 O O . LEU A 1 91 ? -15.253 -6.268 1.543 1.00 79.62 91 LEU A O 1
ATOM 660 N N . THR A 1 92 ? -13.452 -5.890 2.837 1.00 85.31 92 THR A N 1
ATOM 661 C CA . THR A 1 92 ? -13.671 -6.937 3.826 1.00 85.31 92 THR A CA 1
ATOM 662 C C . THR A 1 92 ? -13.900 -6.266 5.166 1.00 85.31 92 THR A C 1
ATOM 664 O O . THR A 1 92 ? -13.092 -5.434 5.586 1.00 85.31 92 THR A O 1
ATOM 667 N N . ASP A 1 93 ? -15.008 -6.623 5.802 1.00 89.06 93 ASP A N 1
ATOM 668 C CA . ASP A 1 93 ? -15.325 -6.217 7.162 1.00 89.06 93 ASP A CA 1
ATOM 669 C C . ASP A 1 93 ? -14.595 -7.151 8.141 1.00 89.06 93 ASP A C 1
ATOM 671 O O . ASP A 1 93 ? -14.590 -8.372 7.973 1.00 89.06 93 ASP A O 1
ATOM 675 N N . ILE A 1 94 ? -13.912 -6.564 9.118 1.00 89.12 94 ILE A N 1
ATOM 676 C CA . ILE A 1 94 ? -13.082 -7.241 10.114 1.00 89.12 94 ILE A CA 1
ATOM 677 C C . ILE A 1 94 ? -13.488 -6.702 11.477 1.00 89.12 94 ILE A C 1
ATOM 679 O O . ILE A 1 94 ? -13.276 -5.521 11.751 1.00 89.12 94 ILE A O 1
ATOM 683 N N . ALA A 1 95 ? -14.034 -7.561 12.333 1.00 92.69 95 ALA A N 1
ATOM 684 C CA . ALA A 1 95 ? -14.358 -7.188 13.702 1.00 92.69 95 ALA A CA 1
ATOM 685 C C . ALA A 1 95 ? -13.083 -6.871 14.494 1.00 92.69 95 ALA A C 1
ATOM 687 O O . ALA A 1 95 ? -12.049 -7.516 14.304 1.00 92.69 95 ALA A O 1
ATOM 688 N N . TRP A 1 96 ? -13.153 -5.917 15.425 1.00 92.31 96 TRP A N 1
ATOM 689 C CA . TRP A 1 96 ? -12.008 -5.582 16.282 1.00 92.31 96 TRP A CA 1
ATOM 690 C C . TRP A 1 96 ? -11.504 -6.775 17.098 1.00 92.31 96 TRP A C 1
ATOM 692 O O . TRP A 1 96 ? -10.298 -6.927 17.260 1.00 92.31 96 TRP A O 1
ATOM 702 N N . SER A 1 97 ? -12.406 -7.657 17.536 1.00 91.38 97 SER A N 1
ATOM 703 C CA . SER A 1 97 ? -12.072 -8.900 18.246 1.00 91.38 97 SER A CA 1
ATOM 704 C C . SER A 1 97 ? -11.230 -9.874 17.423 1.00 91.38 97 SER A C 1
ATOM 706 O O . SER A 1 97 ? -10.524 -10.704 17.989 1.00 91.38 97 SER A O 1
ATOM 708 N N . ASP A 1 98 ? -11.305 -9.780 16.096 1.00 91.75 98 ASP A N 1
ATOM 709 C CA . ASP A 1 98 ? -10.575 -10.661 15.189 1.00 91.75 98 ASP A CA 1
ATOM 710 C C . ASP A 1 98 ? -9.209 -10.086 14.815 1.00 91.75 98 ASP A C 1
ATOM 712 O O . ASP A 1 98 ? -8.400 -10.783 14.197 1.00 91.75 98 ASP A O 1
ATOM 716 N N . VAL A 1 99 ? -8.935 -8.824 15.159 1.00 91.06 99 VAL A N 1
ATOM 717 C CA . VAL A 1 99 ? -7.648 -8.185 14.898 1.00 91.06 99 VAL A CA 1
ATOM 718 C C . VAL A 1 99 ? -6.617 -8.730 15.872 1.00 91.06 99 VAL A C 1
ATOM 720 O O . VAL A 1 99 ? -6.722 -8.566 17.082 1.00 91.06 99 VAL A O 1
ATOM 723 N N . ARG A 1 100 ? -5.583 -9.360 15.322 1.00 89.38 100 ARG A N 1
ATOM 724 C CA . ARG A 1 100 ? -4.454 -9.877 16.097 1.00 89.38 100 ARG A CA 1
ATOM 725 C C . ARG A 1 100 ? -3.363 -8.833 16.245 1.00 89.38 100 ARG A C 1
ATOM 727 O O . ARG A 1 100 ? -2.821 -8.653 17.325 1.00 89.38 100 ARG A O 1
ATOM 734 N N . GLU A 1 101 ? -3.040 -8.158 15.145 1.00 88.31 101 GLU A N 1
ATOM 735 C CA . GLU A 1 101 ? -1.972 -7.164 15.094 1.00 88.31 101 GLU A CA 1
ATOM 736 C C . GLU A 1 101 ? -2.305 -6.080 14.068 1.00 88.31 101 GLU A C 1
ATOM 738 O O . GLU A 1 101 ? -2.850 -6.369 12.997 1.00 88.31 101 GLU A O 1
ATOM 743 N N . ALA A 1 102 ? -1.930 -4.840 14.374 1.00 90.00 102 ALA A N 1
ATOM 744 C CA . ALA A 1 102 ? -2.008 -3.710 13.460 1.00 90.00 102 ALA A CA 1
ATOM 745 C C . ALA A 1 102 ? -0.699 -2.914 13.497 1.00 90.00 102 ALA A C 1
ATOM 747 O O . ALA A 1 102 ? -0.110 -2.714 14.559 1.00 90.00 102 ALA A O 1
ATOM 748 N N . TRP A 1 103 ? -0.233 -2.455 12.339 1.00 89.81 103 TRP A N 1
ATOM 749 C CA . TRP A 1 103 ? 1.016 -1.701 12.237 1.00 89.81 103 TRP A CA 1
ATOM 750 C C . TRP A 1 103 ? 1.023 -0.732 11.062 1.00 89.81 103 TRP A C 1
ATOM 752 O O . TRP A 1 103 ? 0.309 -0.907 10.069 1.00 89.81 103 TRP A O 1
ATOM 762 N N . PHE A 1 104 ? 1.902 0.260 11.131 1.00 85.94 104 PHE A N 1
ATOM 763 C CA . PHE A 1 104 ? 2.267 1.066 9.979 1.00 85.94 104 PHE A CA 1
ATOM 764 C C . PHE A 1 104 ? 3.396 0.414 9.185 1.00 85.94 104 PHE A C 1
ATOM 766 O O . PHE A 1 104 ? 4.394 -0.066 9.721 1.00 85.94 104 PHE A O 1
ATOM 773 N N . ALA A 1 105 ? 3.248 0.426 7.864 1.00 80.25 105 ALA A N 1
ATOM 774 C CA . ALA A 1 105 ? 4.267 -0.043 6.941 1.00 80.25 105 ALA A CA 1
ATOM 775 C C . ALA A 1 105 ? 4.362 0.862 5.715 1.00 80.25 105 ALA A C 1
ATOM 777 O O . ALA A 1 105 ? 3.403 1.537 5.340 1.00 80.25 105 ALA A O 1
ATOM 778 N N . TYR A 1 106 ? 5.519 0.839 5.058 1.00 73.81 106 TYR A N 1
ATOM 779 C CA . TYR A 1 106 ? 5.726 1.517 3.786 1.00 73.81 106 TYR A CA 1
ATOM 780 C C . TYR A 1 106 ? 5.830 0.521 2.637 1.00 73.81 106 TYR A C 1
ATOM 782 O O . TYR A 1 106 ? 6.610 -0.438 2.684 1.00 73.81 106 TYR A O 1
ATOM 790 N N . TYR A 1 107 ? 5.078 0.805 1.576 1.00 69.19 107 TYR A N 1
ATOM 791 C CA . TYR A 1 107 ? 5.161 0.127 0.288 1.00 69.19 107 TYR A CA 1
ATOM 792 C C . TYR A 1 107 ? 5.608 1.153 -0.757 1.00 69.19 107 TYR A C 1
ATOM 794 O O . TYR A 1 107 ? 4.821 1.950 -1.264 1.00 69.19 107 TYR A O 1
ATOM 802 N N . GLY A 1 108 ? 6.914 1.184 -1.032 1.00 67.94 108 GLY A N 1
ATOM 803 C CA . GLY A 1 108 ? 7.518 2.278 -1.795 1.00 67.94 108 GLY A CA 1
ATOM 804 C C . GLY A 1 108 ? 7.507 3.579 -0.988 1.00 67.94 108 GLY A C 1
ATOM 805 O O . GLY A 1 108 ? 7.984 3.604 0.145 1.00 67.94 108 GLY A O 1
ATOM 806 N N . SER A 1 109 ? 6.975 4.660 -1.565 1.00 65.38 109 SER A N 1
ATOM 807 C CA . SER A 1 109 ? 6.819 5.947 -0.872 1.00 65.38 109 SER A CA 1
ATOM 808 C C . SER A 1 109 ? 5.553 6.035 -0.020 1.00 65.38 109 SER A C 1
ATOM 810 O O . SER A 1 109 ? 5.463 6.929 0.810 1.00 65.38 109 SER A O 1
ATOM 812 N N . GLN A 1 110 ? 4.599 5.122 -0.211 1.00 72.31 110 GLN A N 1
ATOM 813 C CA . GLN A 1 110 ? 3.263 5.209 0.365 1.00 72.31 110 GLN A CA 1
ATOM 814 C C . GLN A 1 110 ? 3.198 4.511 1.725 1.00 72.31 110 GLN A C 1
ATOM 816 O O . GLN A 1 110 ? 3.484 3.312 1.832 1.00 72.31 110 GLN A O 1
ATOM 821 N N . ARG A 1 111 ? 2.788 5.250 2.762 1.00 79.00 111 ARG A N 1
ATOM 822 C CA . ARG A 1 111 ? 2.460 4.667 4.068 1.00 79.00 111 ARG A CA 1
ATOM 823 C C . ARG A 1 111 ? 1.125 3.923 3.987 1.00 79.00 111 ARG A C 1
ATOM 825 O O . ARG A 1 111 ? 0.212 4.311 3.263 1.00 79.00 111 ARG A O 1
ATOM 832 N N . SER A 1 112 ? 1.016 2.816 4.703 1.00 81.31 112 SER A N 1
ATOM 833 C CA . SER A 1 112 ? -0.178 1.975 4.756 1.00 81.31 112 SER A CA 1
ATOM 834 C C . SER A 1 112 ? -0.395 1.441 6.168 1.00 81.31 112 SER A C 1
ATOM 836 O O . SER A 1 112 ? 0.569 1.204 6.896 1.00 81.31 112 SER A O 1
ATOM 838 N N . LEU A 1 113 ? -1.658 1.225 6.526 1.00 86.50 113 LEU A N 1
ATOM 839 C CA . LEU A 1 113 ? -2.068 0.446 7.687 1.00 86.50 113 LEU A CA 1
ATOM 840 C C . LEU A 1 113 ? -2.112 -1.034 7.290 1.00 86.50 113 LEU A C 1
ATOM 842 O O . LEU A 1 113 ? -2.858 -1.415 6.381 1.00 86.50 113 LEU A O 1
ATOM 846 N N . GLY A 1 114 ? -1.287 -1.846 7.943 1.00 87.75 114 GLY A N 1
ATOM 847 C CA . GLY A 1 114 ? -1.315 -3.301 7.874 1.00 87.75 114 GLY A CA 1
ATOM 848 C C . GLY A 1 114 ? -2.127 -3.867 9.033 1.00 87.75 114 GLY A C 1
ATOM 849 O O . GLY A 1 114 ? -1.977 -3.402 10.160 1.00 87.75 114 GLY A O 1
ATOM 850 N N . VAL A 1 115 ? -2.985 -4.850 8.760 1.00 88.44 115 VAL A N 1
ATOM 851 C CA . VAL A 1 115 ? -3.805 -5.520 9.780 1.00 88.44 115 VAL A CA 1
ATOM 852 C C . VAL A 1 115 ? -3.772 -7.025 9.569 1.00 88.44 115 VAL A C 1
ATOM 854 O O . VAL A 1 115 ? -4.088 -7.517 8.484 1.00 88.44 115 VAL A O 1
ATOM 857 N N . LEU A 1 116 ? -3.414 -7.770 10.607 1.00 87.94 116 LEU A N 1
ATOM 858 C CA . LEU A 1 116 ? -3.510 -9.223 10.656 1.00 87.94 116 LEU A CA 1
ATOM 859 C C . LEU A 1 116 ? -4.784 -9.596 11.418 1.00 87.94 116 LEU A C 1
ATOM 861 O O . LEU A 1 116 ? -4.957 -9.174 12.558 1.00 87.94 116 LEU A O 1
ATOM 865 N N . ALA A 1 117 ? -5.658 -10.403 10.815 1.00 88.00 117 ALA A N 1
ATOM 866 C CA . ALA A 1 117 ? -6.932 -10.766 11.434 1.00 88.00 117 ALA A CA 1
ATOM 867 C C . ALA A 1 117 ? -7.298 -12.246 11.267 1.00 88.00 117 ALA A C 1
ATOM 869 O O . ALA A 1 117 ? -6.910 -12.883 10.279 1.00 88.00 117 ALA A O 1
ATOM 870 N N . GLY A 1 118 ? -8.052 -12.780 12.230 1.00 84.69 118 GLY A N 1
ATOM 871 C CA . GLY A 1 118 ? -8.542 -14.158 12.254 1.00 84.69 118 GLY A CA 1
ATOM 872 C C . GLY A 1 118 ? -7.415 -15.187 12.131 1.00 84.69 118 GLY A C 1
ATOM 873 O O . GLY A 1 118 ? -6.363 -15.053 12.745 1.00 84.69 118 GLY A O 1
ATOM 874 N N . THR A 1 119 ? -7.601 -16.208 11.294 1.00 78.69 119 THR A N 1
ATOM 875 C CA . THR A 1 119 ? -6.568 -17.218 10.978 1.00 78.69 119 THR A CA 1
ATOM 876 C C . THR A 1 119 ? -5.698 -16.833 9.779 1.00 78.69 119 THR A C 1
ATOM 878 O O . THR A 1 119 ? -4.792 -17.573 9.393 1.00 78.69 119 THR A O 1
ATOM 881 N N . ARG A 1 120 ? -5.940 -15.667 9.171 1.00 75.31 120 ARG A N 1
ATOM 882 C CA . ARG A 1 120 ? -5.292 -15.261 7.923 1.00 75.31 120 ARG A CA 1
ATOM 883 C C . ARG A 1 120 ? -3.837 -14.876 8.172 1.00 75.31 120 ARG A C 1
ATOM 885 O O . ARG A 1 120 ? -3.550 -13.922 8.886 1.00 75.31 120 ARG A O 1
ATOM 892 N N . GLU A 1 121 ? -2.913 -15.568 7.514 1.00 73.81 121 GLU A N 1
ATOM 893 C CA . GLU A 1 121 ? -1.476 -15.250 7.592 1.00 73.81 121 GLU A CA 1
ATOM 894 C C . GLU A 1 121 ? -1.076 -14.019 6.760 1.00 73.81 121 GLU A C 1
ATOM 896 O O . GLU A 1 121 ? 0.001 -13.447 6.940 1.00 73.81 121 GLU A O 1
ATOM 901 N N . ARG A 1 122 ? -1.957 -13.593 5.845 1.00 75.69 122 ARG A N 1
ATOM 902 C CA . ARG A 1 122 ? -1.762 -12.424 4.987 1.00 75.69 122 ARG A CA 1
ATOM 903 C C . ARG A 1 122 ? -2.425 -11.181 5.557 1.00 75.69 122 ARG A C 1
ATOM 905 O O . ARG A 1 122 ? -3.644 -11.147 5.688 1.00 75.69 122 ARG A O 1
ATOM 912 N N . ALA A 1 123 ? -1.622 -10.145 5.783 1.00 79.50 123 ALA A N 1
ATOM 913 C CA . ALA A 1 123 ? -2.114 -8.848 6.219 1.00 79.50 123 ALA A CA 1
ATOM 914 C C . ALA A 1 123 ? -3.081 -8.233 5.197 1.00 79.50 123 ALA A C 1
ATOM 916 O O . ALA A 1 123 ? -2.832 -8.263 3.986 1.00 79.50 123 ALA A O 1
ATOM 917 N N . TYR 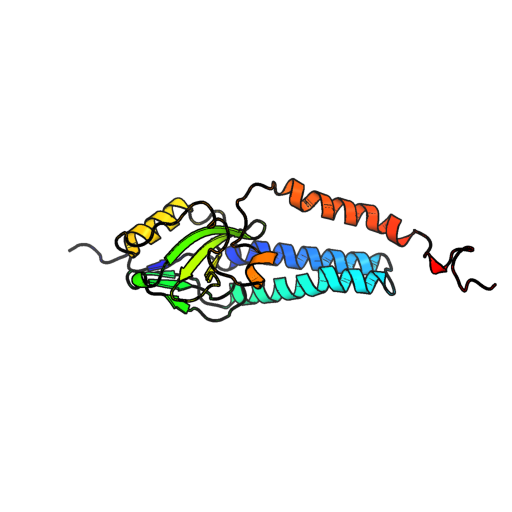A 1 124 ? -4.155 -7.643 5.705 1.00 82.94 124 TYR A N 1
ATOM 918 C CA . TYR A 1 124 ? -4.930 -6.631 5.005 1.00 82.94 124 TYR A CA 1
ATOM 919 C C . TYR A 1 124 ? -4.087 -5.362 4.943 1.00 82.94 124 TYR A C 1
ATOM 921 O O . TYR A 1 124 ? -3.455 -4.989 5.931 1.00 82.94 124 TYR A O 1
ATOM 929 N N . VAL A 1 125 ? -4.043 -4.713 3.783 1.00 79.31 125 VAL A N 1
ATOM 930 C CA . VAL A 1 125 ? -3.212 -3.522 3.580 1.00 79.31 125 VAL A CA 1
ATOM 931 C C . VAL A 1 125 ? -4.084 -2.413 3.040 1.00 79.31 125 VAL A C 1
ATOM 933 O O . VAL A 1 125 ? -4.673 -2.538 1.965 1.00 79.31 125 VAL A O 1
ATOM 936 N N . THR A 1 126 ? -4.132 -1.315 3.784 1.00 80.19 126 THR A N 1
ATOM 937 C CA . THR A 1 126 ? -4.857 -0.115 3.386 1.00 80.19 126 THR A CA 1
ATOM 938 C C . THR A 1 126 ? -3.902 1.063 3.271 1.00 80.19 126 THR A C 1
ATOM 940 O O . THR A 1 126 ? -3.265 1.421 4.260 1.00 80.19 126 THR A O 1
ATOM 943 N N . PRO A 1 127 ? -3.807 1.703 2.097 1.00 75.94 127 PRO A N 1
ATOM 944 C CA . PRO A 1 127 ? -2.997 2.897 1.943 1.00 75.94 127 PRO A CA 1
ATOM 945 C C . PRO A 1 127 ? -3.535 4.070 2.766 1.00 75.94 127 PRO A C 1
ATOM 947 O O . PRO A 1 127 ? -4.737 4.334 2.770 1.00 75.94 127 PRO A O 1
ATOM 950 N N . ILE A 1 128 ? -2.621 4.811 3.390 1.00 76.69 128 ILE A N 1
ATOM 951 C CA . ILE A 1 128 ? -2.895 6.084 4.058 1.00 76.69 128 ILE A CA 1
ATOM 952 C C . ILE A 1 128 ? -2.383 7.180 3.117 1.00 76.69 128 ILE A C 1
ATOM 954 O O . ILE A 1 128 ? -1.188 7.200 2.817 1.00 76.69 128 ILE A O 1
ATOM 958 N N . PRO A 1 129 ? -3.244 8.055 2.571 1.00 65.88 129 PRO A N 1
ATOM 959 C CA . PRO A 1 129 ? -2.797 9.076 1.635 1.00 65.88 129 PRO A CA 1
ATOM 960 C C . PRO A 1 129 ? -1.900 10.093 2.349 1.00 65.88 129 PRO A C 1
ATOM 962 O O . PRO A 1 129 ? -2.332 10.757 3.297 1.00 65.88 129 PRO A O 1
ATOM 965 N N . ASP A 1 130 ? -0.666 10.232 1.866 1.00 61.66 130 ASP A N 1
ATOM 966 C CA . ASP A 1 130 ? 0.324 11.143 2.441 1.00 61.66 130 ASP A CA 1
ATOM 967 C C . ASP A 1 130 ? -0.215 12.584 2.536 1.00 61.66 130 ASP A C 1
ATOM 969 O O . ASP A 1 130 ? -0.879 13.094 1.626 1.00 61.66 130 ASP A O 1
ATOM 973 N N . GLY A 1 131 ? 0.069 13.244 3.665 1.00 56.91 131 GLY A N 1
ATOM 974 C CA . GLY A 1 131 ? -0.230 14.663 3.890 1.00 56.91 131 GLY A CA 1
ATOM 975 C C . GLY A 1 131 ? -1.702 15.009 4.137 1.00 56.91 131 GLY A C 1
ATOM 976 O O . GLY A 1 131 ? -2.056 16.184 4.068 1.00 56.91 131 GLY A O 1
ATOM 977 N N . THR A 1 132 ? -2.576 14.024 4.384 1.00 62.00 132 THR A N 1
ATOM 978 C CA . THR A 1 132 ? -4.003 14.284 4.686 1.00 62.00 132 THR A CA 1
ATOM 979 C C . THR A 1 132 ? -4.479 13.825 6.051 1.00 62.00 132 THR A C 1
ATOM 981 O O . THR A 1 132 ? -5.466 14.372 6.537 1.00 62.00 132 THR A O 1
ATOM 984 N N . ILE A 1 133 ? -3.822 12.823 6.629 1.00 70.00 133 ILE A N 1
ATOM 985 C CA . ILE A 1 133 ? -4.164 12.258 7.929 1.00 70.00 133 ILE A CA 1
ATOM 986 C C . ILE A 1 133 ? -2.847 11.946 8.631 1.00 70.00 133 ILE A C 1
ATOM 988 O O . ILE A 1 133 ? -1.981 11.280 8.048 1.00 70.00 133 ILE A O 1
ATOM 992 N N . ASP A 1 134 ? -2.685 12.460 9.846 1.00 80.12 134 ASP A N 1
ATOM 993 C CA . ASP A 1 134 ? -1.535 12.135 10.683 1.00 80.12 134 ASP A CA 1
ATOM 994 C C . ASP A 1 134 ? -1.624 10.650 11.097 1.00 80.12 134 ASP A C 1
ATOM 996 O O . ASP A 1 134 ? -2.684 10.195 11.532 1.00 80.12 134 ASP A O 1
ATOM 1000 N N . PRO A 1 135 ? -0.555 9.849 10.963 1.00 78.44 135 PRO A N 1
ATOM 1001 C CA . PRO A 1 135 ? -0.508 8.502 11.531 1.00 78.44 135 PRO A CA 1
ATOM 1002 C C . PRO A 1 135 ? -0.944 8.436 12.997 1.00 78.44 135 PRO A C 1
ATOM 1004 O O . PRO A 1 135 ? -1.589 7.463 13.382 1.00 78.44 135 PRO A O 1
ATOM 1007 N N . ALA A 1 136 ? -0.640 9.462 13.794 1.00 83.81 136 ALA A N 1
ATOM 1008 C CA . ALA A 1 136 ? -1.084 9.538 15.179 1.00 83.81 136 ALA A CA 1
ATOM 1009 C C . ALA A 1 136 ? -2.617 9.616 15.282 1.00 83.81 136 ALA A C 1
ATOM 1011 O O . ALA A 1 136 ? -3.199 8.951 16.134 1.00 83.81 136 ALA A O 1
ATOM 1012 N N . GLU A 1 137 ? -3.284 10.339 14.375 1.00 86.44 137 GLU A N 1
ATOM 1013 C CA . GLU A 1 137 ? -4.752 10.369 14.295 1.00 86.44 137 GLU A CA 1
ATOM 1014 C C . GLU A 1 137 ? -5.319 9.003 13.901 1.00 86.44 137 GLU A C 1
ATOM 1016 O O . GLU A 1 137 ? -6.326 8.573 14.457 1.00 86.44 137 GLU A O 1
ATOM 1021 N N . VAL A 1 138 ? -4.671 8.289 12.973 1.00 87.25 138 VAL A N 1
ATOM 1022 C CA . VAL A 1 138 ? -5.091 6.926 12.608 1.00 87.25 138 VAL A CA 1
ATOM 1023 C C . VAL A 1 138 ? -4.940 5.975 13.795 1.00 87.25 138 VAL A C 1
ATOM 1025 O O . VAL A 1 138 ? -5.851 5.197 14.065 1.00 87.25 138 VAL A O 1
ATOM 1028 N N . ALA A 1 139 ? -3.815 6.032 14.508 1.00 89.31 139 ALA A N 1
ATOM 1029 C CA . ALA A 1 139 ? -3.574 5.197 15.681 1.00 89.31 139 ALA A CA 1
ATOM 1030 C C . ALA A 1 139 ? -4.564 5.510 16.813 1.00 89.31 139 ALA A C 1
ATOM 1032 O O . ALA A 1 139 ? -5.113 4.584 17.410 1.00 89.31 139 ALA A O 1
ATOM 1033 N N . ALA A 1 140 ? -4.844 6.794 17.056 1.00 88.50 140 ALA A N 1
ATOM 1034 C CA . ALA A 1 140 ? -5.844 7.234 18.023 1.00 88.50 140 ALA A CA 1
ATOM 1035 C C . ALA A 1 140 ? -7.248 6.747 17.643 1.00 88.50 140 ALA A C 1
ATOM 1037 O O . ALA A 1 140 ? -7.926 6.158 18.478 1.00 88.50 140 ALA A O 1
ATOM 1038 N N . ALA A 1 141 ? -7.648 6.893 16.375 1.00 88.81 141 ALA A N 1
ATOM 1039 C CA . ALA A 1 141 ? -8.945 6.424 15.894 1.00 88.81 141 ALA A CA 1
ATOM 1040 C C . ALA A 1 141 ? -9.089 4.899 16.004 1.00 88.81 141 ALA A C 1
ATOM 1042 O O . ALA A 1 141 ? -10.153 4.412 16.373 1.00 88.81 141 ALA A O 1
ATOM 1043 N N . VAL A 1 142 ? -8.032 4.130 15.712 1.00 90.56 142 VAL A N 1
ATOM 1044 C CA . VAL A 1 142 ? -8.031 2.672 15.925 1.00 90.56 142 VAL A CA 1
ATOM 1045 C C . VAL A 1 142 ? -8.191 2.343 17.409 1.00 90.56 142 VAL A C 1
ATOM 1047 O O . VAL A 1 142 ? -9.009 1.493 17.755 1.00 90.56 142 VAL A O 1
ATOM 1050 N N . HIS A 1 143 ? -7.445 3.012 18.287 1.00 91.06 143 HIS A N 1
ATOM 1051 C CA . HIS A 1 143 ? -7.520 2.767 19.725 1.00 91.06 143 HIS A CA 1
ATOM 1052 C C . HIS A 1 143 ? -8.908 3.105 20.288 1.00 91.06 143 HIS A C 1
ATOM 1054 O O . HIS A 1 143 ? -9.503 2.288 20.985 1.00 91.06 143 HIS A O 1
ATOM 1060 N N . GLU A 1 144 ? -9.458 4.265 19.932 1.00 91.44 144 GLU A N 1
ATOM 1061 C CA . GLU A 1 144 ? -10.771 4.728 20.383 1.00 91.44 144 GLU A CA 1
ATOM 1062 C C . GLU A 1 144 ? -11.906 3.837 19.859 1.00 91.44 144 GLU A C 1
ATOM 1064 O O . GLU A 1 144 ? -12.699 3.319 20.644 1.00 91.44 144 GLU A O 1
ATOM 1069 N N . LEU A 1 145 ? -11.960 3.592 18.544 1.00 90.62 145 LEU A N 1
ATOM 1070 C CA . LEU A 1 145 ? -13.050 2.831 17.921 1.00 90.62 145 LEU A CA 1
ATOM 1071 C C . LEU A 1 145 ? -13.012 1.338 18.257 1.00 90.62 145 LEU A C 1
ATOM 1073 O O . LEU A 1 145 ? -14.052 0.689 18.216 1.00 90.62 145 LEU A O 1
ATOM 1077 N N . SER A 1 146 ? -11.842 0.799 18.607 1.00 90.25 146 SER A N 1
ATOM 1078 C CA . SER A 1 146 ? -11.714 -0.574 19.107 1.00 90.25 146 SER A CA 1
ATOM 1079 C C . SER A 1 146 ? -12.002 -0.708 20.605 1.00 90.25 146 SER A C 1
ATOM 1081 O O . SER A 1 146 ? -11.889 -1.809 21.142 1.00 90.25 146 SER A O 1
ATOM 1083 N N . GLY A 1 147 ? -12.327 0.384 21.310 1.00 89.00 147 GLY A N 1
ATOM 1084 C CA . GLY A 1 147 ? -12.493 0.368 22.767 1.00 89.00 147 GLY A CA 1
ATOM 1085 C C . GLY A 1 147 ? -11.204 0.006 23.514 1.00 89.00 147 GLY A C 1
ATOM 1086 O O . GLY A 1 147 ? -11.254 -0.581 24.592 1.00 89.00 147 GLY A O 1
ATOM 1087 N N . GLY A 1 148 ? -10.048 0.302 22.918 1.00 89.88 148 GLY A N 1
ATOM 1088 C CA . GLY A 1 148 ? -8.725 -0.006 23.453 1.00 89.88 148 GLY A CA 1
ATOM 1089 C C . GLY A 1 148 ? -8.204 -1.415 23.158 1.00 89.88 148 GLY A C 1
ATOM 1090 O O . GLY A 1 148 ? -7.090 -1.729 23.575 1.00 89.88 148 GLY A O 1
ATOM 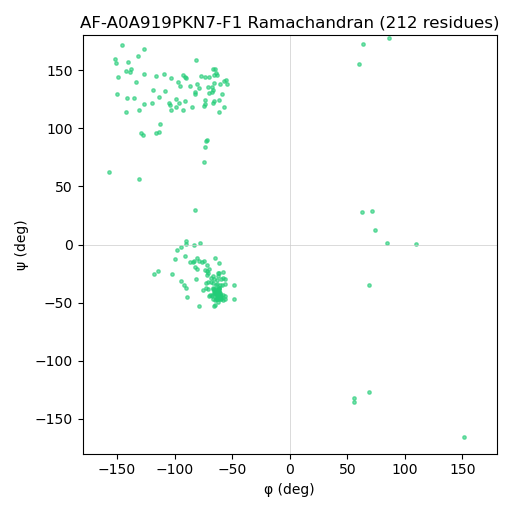1091 N N . LEU A 1 149 ? -8.957 -2.251 22.432 1.00 89.88 149 LEU A N 1
ATOM 1092 C CA . LEU A 1 149 ? -8.551 -3.623 22.096 1.00 89.88 149 LEU A CA 1
ATOM 1093 C C . LEU A 1 149 ? -7.344 -3.678 21.157 1.00 89.88 149 LEU A C 1
ATOM 1095 O O . LEU A 1 149 ? -6.544 -4.609 21.234 1.00 89.88 149 LEU A O 1
ATOM 1099 N N . VAL A 1 150 ? -7.220 -2.697 20.261 1.00 91.12 150 VAL A N 1
ATOM 1100 C CA . VAL A 1 150 ? -6.186 -2.678 19.227 1.00 91.12 150 VAL A CA 1
ATOM 1101 C C . VAL A 1 150 ? -5.298 -1.455 19.395 1.00 91.12 150 VAL A C 1
ATOM 1103 O O . VAL A 1 150 ? -5.764 -0.322 19.520 1.00 91.12 150 VAL A O 1
ATOM 1106 N N . THR A 1 151 ? -3.990 -1.685 19.340 1.00 90.88 151 THR A N 1
ATOM 1107 C CA . THR A 1 151 ? -2.972 -0.641 19.229 1.00 90.88 151 THR A CA 1
ATOM 1108 C C . THR A 1 151 ? -2.236 -0.797 17.904 1.00 90.88 151 THR A C 1
ATOM 1110 O O . THR A 1 151 ? -2.063 -1.905 17.393 1.00 90.88 151 THR A O 1
ATOM 1113 N N . VAL A 1 152 ? -1.841 0.327 17.306 1.00 89.31 152 VAL A N 1
ATOM 1114 C CA . VAL A 1 152 ? -1.106 0.329 16.037 1.00 89.31 152 VAL A CA 1
ATOM 1115 C C . VAL A 1 152 ? 0.373 0.503 16.333 1.00 89.31 152 VAL A C 1
ATOM 1117 O O . VAL A 1 152 ? 0.777 1.521 16.889 1.00 89.31 152 VAL A O 1
ATOM 1120 N N . ALA A 1 153 ? 1.183 -0.480 15.954 1.00 87.06 153 ALA A N 1
ATOM 1121 C CA . ALA A 1 153 ? 2.631 -0.381 16.065 1.00 87.06 153 ALA A CA 1
ATOM 1122 C C . ALA A 1 153 ? 3.220 0.498 14.948 1.00 87.06 153 ALA A C 1
ATOM 1124 O O . ALA A 1 153 ? 2.782 0.452 13.798 1.00 87.06 153 ALA A O 1
ATOM 1125 N N . ASP A 1 154 ? 4.282 1.245 15.248 1.00 82.25 154 ASP A N 1
ATOM 1126 C CA . ASP A 1 154 ? 4.982 2.064 14.245 1.00 82.25 154 ASP A CA 1
ATOM 1127 C C . ASP A 1 154 ? 5.800 1.248 13.241 1.00 82.25 154 ASP A C 1
ATOM 1129 O O . ASP A 1 154 ? 6.185 1.748 12.180 1.00 82.25 154 ASP A O 1
ATOM 1133 N N . THR A 1 155 ? 6.084 -0.008 13.581 1.00 77.56 155 THR A N 1
ATOM 1134 C CA . THR A 1 155 ? 6.907 -0.904 12.775 1.00 77.56 155 THR A CA 1
ATOM 1135 C C . THR A 1 155 ? 6.180 -2.213 12.499 1.00 77.56 155 THR A C 1
ATOM 1137 O O . THR A 1 155 ? 5.407 -2.679 13.340 1.00 77.56 155 THR A O 1
ATOM 1140 N N . PRO A 1 156 ? 6.408 -2.817 11.318 1.00 75.75 156 PRO A N 1
ATOM 1141 C CA . PRO A 1 156 ? 5.847 -4.119 11.012 1.00 75.75 156 PRO A CA 1
ATOM 1142 C C . PRO A 1 156 ? 6.408 -5.193 11.952 1.00 75.75 156 PRO A C 1
ATOM 1144 O O . PRO A 1 156 ? 7.584 -5.121 12.324 1.00 75.75 156 PRO A O 1
ATOM 1147 N N . PRO A 1 157 ? 5.612 -6.224 12.281 1.00 73.94 157 PRO A N 1
ATOM 1148 C CA . PRO A 1 157 ? 6.066 -7.327 13.113 1.00 73.94 157 PRO A CA 1
ATOM 1149 C C . PRO A 1 157 ? 7.294 -8.014 12.502 1.00 73.94 157 PRO A C 1
ATOM 1151 O O . PRO A 1 157 ? 7.417 -8.193 11.280 1.00 73.94 157 PRO A O 1
ATOM 1154 N N . ALA A 1 158 ? 8.235 -8.392 13.368 1.00 64.69 158 ALA A N 1
ATOM 1155 C CA . ALA A 1 158 ? 9.497 -9.004 12.977 1.00 64.69 158 ALA A CA 1
ATOM 1156 C C . ALA A 1 158 ? 9.279 -10.446 12.481 1.00 64.69 158 ALA A C 1
ATOM 1158 O O . ALA A 1 158 ? 9.372 -11.388 13.258 1.00 64.69 158 ALA A O 1
ATOM 1159 N N . ARG A 1 159 ? 9.050 -10.602 11.165 1.00 59.28 159 ARG A N 1
ATOM 1160 C CA . ARG A 1 159 ? 8.727 -11.871 10.467 1.00 59.28 159 ARG A CA 1
ATOM 1161 C C . ARG A 1 159 ? 7.434 -12.544 10.975 1.00 59.28 159 ARG A C 1
ATOM 1163 O O . ARG A 1 159 ? 7.032 -12.356 12.115 1.00 59.28 159 ARG A O 1
ATOM 1170 N N . PRO A 1 160 ? 6.766 -13.373 10.153 1.00 52.78 160 PRO A N 1
ATOM 1171 C CA . PRO A 1 160 ? 5.679 -14.193 10.666 1.00 52.78 160 PRO A CA 1
A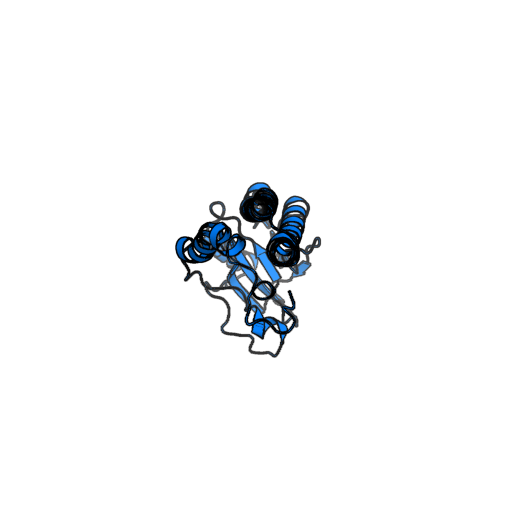TOM 1172 C C . PRO A 1 160 ? 6.248 -15.227 11.644 1.00 52.78 160 PRO A C 1
ATOM 1174 O O . PRO A 1 160 ? 7.192 -15.940 11.294 1.00 52.78 160 PRO A O 1
ATOM 1177 N N . GLN A 1 161 ? 5.630 -15.376 12.817 1.00 49.78 161 GLN A N 1
ATOM 1178 C CA . GLN A 1 161 ? 5.813 -16.569 13.655 1.00 49.78 161 GLN A CA 1
ATOM 1179 C C . GLN A 1 161 ? 5.271 -17.839 12.961 1.00 49.78 161 GLN A C 1
ATOM 1181 O O . GLN A 1 161 ? 5.595 -18.952 13.364 1.00 49.78 161 GLN A O 1
ATOM 1186 N N . THR A 1 162 ? 4.517 -17.696 11.862 1.00 48.66 162 THR A N 1
ATOM 1187 C CA . THR A 1 162 ? 3.930 -18.801 11.095 1.00 48.66 162 THR A CA 1
ATOM 1188 C C . THR A 1 162 ? 4.234 -18.711 9.588 1.00 48.66 162 THR A C 1
ATOM 1190 O O . THR A 1 162 ? 3.595 -18.009 8.813 1.00 48.66 162 THR A O 1
ATOM 1193 N N . GLY A 1 163 ? 5.275 -19.433 9.170 1.00 42.47 163 GLY A N 1
ATOM 1194 C CA . GLY A 1 163 ? 5.214 -20.405 8.067 1.00 42.47 163 GLY A CA 1
ATOM 1195 C C . GLY A 1 163 ? 5.022 -20.008 6.592 1.00 42.47 163 GLY A C 1
ATOM 1196 O O . GLY A 1 163 ? 5.602 -20.706 5.757 1.00 42.47 163 GLY A O 1
ATOM 1197 N N . SER A 1 164 ? 4.265 -18.981 6.186 1.00 41.53 164 SER A N 1
ATOM 1198 C CA . SER A 1 164 ? 3.923 -18.873 4.748 1.00 41.53 164 SER A CA 1
ATOM 1199 C C . SER A 1 164 ? 5.083 -18.430 3.847 1.00 41.53 164 SER A C 1
ATOM 1201 O O . SER A 1 164 ? 5.675 -17.354 3.973 1.00 41.53 164 SER A O 1
ATOM 1203 N N . ALA A 1 165 ? 5.360 -19.260 2.836 1.00 39.31 165 ALA A N 1
ATOM 1204 C CA . ALA A 1 165 ? 6.427 -19.078 1.850 1.00 39.31 165 ALA A CA 1
ATOM 1205 C C . ALA A 1 165 ? 6.330 -17.762 1.049 1.00 39.31 165 ALA A C 1
ATOM 1207 O O . ALA A 1 165 ? 7.346 -17.256 0.575 1.00 39.31 165 ALA A O 1
ATOM 1208 N N . MET A 1 166 ? 5.138 -17.169 0.929 1.00 38.81 166 MET A N 1
ATOM 1209 C CA . MET A 1 166 ? 4.936 -15.902 0.216 1.00 38.81 166 MET A CA 1
ATOM 1210 C C . MET A 1 166 ? 5.493 -14.692 0.991 1.00 38.81 166 MET A C 1
ATOM 1212 O O . MET A 1 166 ? 6.051 -13.776 0.384 1.00 38.81 166 MET A O 1
ATOM 1216 N N . PHE A 1 167 ? 5.452 -14.716 2.330 1.00 45.72 167 PHE A N 1
ATOM 1217 C CA . PHE A 1 167 ? 6.017 -13.650 3.168 1.00 45.72 167 PHE A CA 1
ATOM 1218 C C . PHE A 1 167 ? 7.538 -13.733 3.325 1.00 45.72 167 PHE A C 1
ATOM 1220 O O . PHE A 1 167 ? 8.162 -12.726 3.664 1.00 45.72 167 PHE A O 1
ATOM 1227 N N . ARG A 1 168 ? 8.161 -14.871 2.972 1.00 43.97 168 ARG A N 1
ATOM 1228 C CA . ARG A 1 168 ? 9.630 -14.983 2.869 1.00 43.97 168 ARG A CA 1
ATOM 1229 C C . ARG A 1 168 ? 10.233 -14.061 1.805 1.00 43.97 168 ARG A C 1
ATOM 1231 O O . ARG A 1 168 ? 11.392 -13.689 1.947 1.00 43.97 168 ARG A O 1
ATOM 1238 N N . ARG A 1 169 ? 9.486 -13.702 0.749 1.00 41.09 169 ARG A N 1
ATOM 1239 C CA . ARG A 1 169 ? 9.992 -12.870 -0.364 1.00 41.09 169 ARG A CA 1
ATOM 1240 C C . ARG A 1 169 ? 9.556 -11.399 -0.311 1.00 41.09 169 ARG A C 1
ATOM 1242 O O . ARG A 1 169 ? 10.269 -10.569 -0.864 1.00 41.09 169 ARG A O 1
ATOM 1249 N N . GLY A 1 170 ? 8.430 -11.070 0.337 1.00 44.50 170 GLY A N 1
ATOM 1250 C CA . GLY A 1 170 ? 7.836 -9.718 0.302 1.00 44.50 170 GLY A CA 1
ATOM 1251 C C . GLY A 1 170 ? 7.805 -8.927 1.620 1.00 44.50 170 GLY A C 1
ATOM 1252 O O . GLY A 1 170 ? 7.767 -7.699 1.567 1.00 44.50 170 GLY A O 1
ATOM 1253 N N . GLY A 1 171 ? 7.855 -9.591 2.785 1.00 57.25 171 GLY A N 1
ATOM 1254 C CA . GLY A 1 171 ? 7.708 -8.949 4.105 1.00 57.25 171 GLY A CA 1
ATOM 1255 C C . GLY A 1 171 ? 6.332 -8.300 4.358 1.00 57.25 171 GLY A C 1
ATOM 1256 O O . GLY A 1 171 ? 5.503 -8.195 3.459 1.00 57.25 171 GLY A O 1
ATOM 1257 N N . TYR A 1 172 ? 6.083 -7.835 5.586 1.00 60.12 172 TYR A N 1
ATOM 1258 C CA . TYR A 1 172 ? 4.865 -7.095 5.980 1.00 60.12 172 TYR A CA 1
ATOM 1259 C C . TYR A 1 172 ? 4.939 -5.589 5.637 1.00 60.12 172 TYR A C 1
ATOM 1261 O O . TYR A 1 172 ? 4.345 -4.742 6.308 1.00 60.12 172 TYR A O 1
ATOM 1269 N N . GLY A 1 173 ? 5.688 -5.268 4.577 1.00 60.41 173 GLY A N 1
ATOM 1270 C CA . GLY A 1 173 ? 6.138 -3.923 4.226 1.00 60.41 173 GLY A CA 1
ATOM 1271 C C . GLY A 1 173 ? 7.443 -3.532 4.930 1.00 60.41 173 GLY A C 1
ATOM 1272 O O . GLY A 1 173 ? 8.031 -4.324 5.669 1.00 60.41 173 GLY A O 1
ATOM 1273 N N . ARG A 1 174 ? 7.958 -2.335 4.630 1.00 63.81 174 ARG A N 1
ATOM 1274 C CA . ARG A 1 174 ? 9.253 -1.857 5.145 1.00 63.81 174 ARG A CA 1
ATOM 1275 C C . ARG A 1 174 ? 9.065 -0.740 6.164 1.00 63.81 174 ARG A C 1
ATOM 1277 O O . ARG A 1 174 ? 8.183 0.102 6.018 1.00 63.81 174 ARG A O 1
ATOM 1284 N N . GLU A 1 175 ? 9.953 -0.694 7.147 1.00 60.84 175 GLU A N 1
ATOM 1285 C CA . GLU A 1 175 ? 10.236 0.529 7.895 1.00 60.84 175 GLU A CA 1
ATOM 1286 C C . GLU A 1 175 ? 10.913 1.521 6.931 1.00 60.84 175 GLU A C 1
ATOM 1288 O O . GLU A 1 175 ? 11.778 1.126 6.138 1.00 60.84 175 GLU A O 1
ATOM 1293 N N . ARG A 1 176 ? 10.516 2.799 6.929 1.00 58.09 176 ARG A N 1
ATOM 1294 C CA . ARG A 1 176 ? 11.083 3.781 5.991 1.00 58.09 176 ARG A CA 1
ATOM 1295 C C . ARG A 1 176 ? 12.505 4.152 6.406 1.00 58.09 176 ARG A C 1
ATOM 1297 O O . ARG A 1 176 ? 12.724 5.172 7.044 1.00 58.09 176 ARG A O 1
ATOM 1304 N N . LYS A 1 177 ? 13.478 3.337 5.998 1.00 50.88 177 LYS A N 1
ATOM 1305 C CA . LYS A 1 177 ? 14.913 3.635 6.154 1.00 50.88 177 LYS A CA 1
ATOM 1306 C C . LYS A 1 177 ? 15.562 4.177 4.884 1.00 50.88 177 LYS A C 1
ATOM 1308 O O . LYS A 1 177 ? 16.680 4.673 4.932 1.00 50.88 177 LYS A O 1
ATOM 1313 N N . THR A 1 178 ? 14.887 4.092 3.739 1.00 48.25 178 THR A N 1
ATOM 1314 C CA . THR A 1 178 ? 15.490 4.432 2.445 1.00 48.25 178 THR A CA 1
ATOM 1315 C C . THR A 1 178 ? 15.001 5.792 1.962 1.00 48.25 178 THR A C 1
ATOM 1317 O O . THR A 1 178 ? 13.802 5.993 1.761 1.00 48.25 178 THR A O 1
ATOM 1320 N N . SER A 1 179 ? 15.931 6.733 1.773 1.00 53.25 179 SER A N 1
ATOM 1321 C CA . SER A 1 179 ? 15.618 8.032 1.178 1.00 53.25 179 SER A CA 1
ATOM 1322 C C . SER A 1 179 ? 15.131 7.842 -0.264 1.00 53.25 179 SER A C 1
ATOM 1324 O O . SER A 1 179 ? 15.588 6.949 -0.981 1.00 53.25 179 SER A O 1
ATOM 1326 N N . LEU A 1 180 ? 14.197 8.691 -0.698 1.00 52.91 180 LEU A N 1
ATOM 1327 C CA . LEU A 1 180 ? 13.638 8.656 -2.055 1.00 52.91 180 LEU A CA 1
ATOM 1328 C C . LEU A 1 180 ? 14.742 8.810 -3.121 1.00 52.91 180 LEU A C 1
ATOM 1330 O O . LEU A 1 180 ? 14.667 8.215 -4.188 1.00 52.91 180 LEU A O 1
ATOM 1334 N N . LEU A 1 181 ? 15.823 9.511 -2.772 1.00 49.41 181 LEU A N 1
ATOM 1335 C CA . LEU A 1 181 ? 17.028 9.698 -3.580 1.00 49.41 181 LEU A CA 1
ATOM 1336 C C . LEU A 1 181 ? 17.754 8.371 -3.865 1.00 49.41 181 LEU A C 1
ATOM 1338 O O . LEU A 1 181 ? 18.092 8.089 -5.011 1.00 49.41 181 LEU A O 1
ATOM 1342 N N . ILE A 1 182 ? 17.911 7.512 -2.851 1.00 56.97 182 ILE A N 1
ATOM 1343 C CA . ILE A 1 182 ? 18.527 6.180 -3.000 1.00 56.97 182 ILE A CA 1
ATOM 1344 C C . ILE A 1 182 ? 17.631 5.253 -3.833 1.00 56.97 182 ILE A C 1
ATOM 1346 O O . ILE A 1 182 ? 18.130 4.416 -4.580 1.00 56.97 182 ILE A O 1
ATOM 1350 N N . ALA A 1 183 ? 16.308 5.411 -3.744 1.00 54.19 183 ALA A N 1
ATOM 1351 C CA . ALA A 1 183 ? 15.369 4.622 -4.538 1.00 54.19 183 ALA A CA 1
ATOM 1352 C C . ALA A 1 183 ? 15.353 5.014 -6.030 1.00 54.19 183 ALA A C 1
ATOM 1354 O O . ALA A 1 183 ? 15.011 4.177 -6.864 1.00 54.19 183 ALA A O 1
ATOM 1355 N N . VAL A 1 184 ? 15.711 6.261 -6.363 1.00 56.78 184 VAL A N 1
ATOM 1356 C CA . VAL A 1 184 ? 15.682 6.815 -7.733 1.00 56.78 184 VAL A CA 1
ATOM 1357 C C . VAL A 1 184 ? 17.036 6.695 -8.447 1.00 56.78 184 VAL A C 1
ATOM 1359 O O . VAL A 1 184 ? 17.066 6.485 -9.658 1.00 56.78 184 VAL A O 1
ATOM 1362 N N . LEU A 1 185 ? 18.147 6.752 -7.709 1.00 66.94 185 LEU A N 1
ATOM 1363 C CA . LEU A 1 185 ? 19.523 6.668 -8.226 1.00 66.94 185 LEU A CA 1
ATOM 1364 C C . LEU A 1 185 ? 19.786 5.504 -9.207 1.00 66.94 185 LEU A C 1
ATOM 1366 O O . LEU A 1 185 ? 20.340 5.761 -10.276 1.00 66.94 185 LEU A O 1
ATOM 1370 N N . PRO A 1 186 ? 19.361 4.255 -8.924 1.00 64.38 186 PRO A N 1
ATOM 1371 C CA . PRO A 1 186 ? 19.567 3.138 -9.845 1.00 64.38 186 PRO A CA 1
ATOM 1372 C C . PRO A 1 186 ? 18.844 3.335 -11.182 1.00 64.38 186 PRO A C 1
ATOM 1374 O O . PRO A 1 186 ? 19.350 2.938 -12.225 1.00 64.38 186 PRO A O 1
ATOM 1377 N N . TRP A 1 187 ? 17.676 3.982 -11.167 1.00 65.50 187 TRP A N 1
ATOM 1378 C CA . TRP A 1 187 ? 16.884 4.223 -12.374 1.00 65.50 187 TRP A CA 1
ATOM 1379 C C . TRP A 1 187 ? 17.476 5.332 -13.237 1.00 65.50 187 TRP A C 1
ATOM 1381 O O . TRP A 1 187 ? 17.505 5.198 -14.456 1.00 65.50 187 TRP A O 1
ATOM 1391 N N . VAL A 1 188 ? 17.996 6.393 -12.614 1.00 72.31 188 VAL A N 1
ATOM 1392 C CA . VAL A 1 188 ? 18.731 7.452 -13.325 1.00 72.31 188 VAL A CA 1
ATOM 1393 C C . VAL A 1 188 ? 19.998 6.884 -13.961 1.00 72.31 188 VAL A C 1
ATOM 1395 O O . VAL A 1 188 ? 20.276 7.179 -15.119 1.00 72.31 188 VAL A O 1
ATOM 1398 N N . ALA A 1 189 ? 20.723 6.017 -13.247 1.00 70.88 189 ALA A N 1
ATOM 1399 C CA . ALA A 1 189 ? 21.897 5.338 -13.788 1.00 70.88 189 ALA A CA 1
ATOM 1400 C C . ALA A 1 189 ? 21.541 4.448 -14.991 1.00 70.88 189 ALA A C 1
ATOM 1402 O O . ALA A 1 189 ? 22.211 4.527 -16.014 1.00 70.88 189 ALA A O 1
ATOM 1403 N N . ILE A 1 190 ? 20.459 3.663 -14.915 1.00 69.56 190 ILE A N 1
ATOM 1404 C CA . ILE A 1 190 ? 19.990 2.839 -16.043 1.00 69.56 190 ILE A CA 1
ATOM 1405 C C . ILE A 1 190 ? 19.608 3.707 -17.246 1.00 69.56 190 ILE A C 1
ATOM 1407 O O . ILE A 1 190 ? 19.995 3.381 -18.361 1.00 69.56 190 ILE A O 1
ATOM 1411 N N . LEU A 1 191 ? 18.890 4.816 -17.041 1.00 71.50 191 LEU A N 1
ATOM 1412 C CA . LEU A 1 191 ? 18.501 5.717 -18.133 1.00 71.50 191 LEU A CA 1
ATOM 1413 C C . LEU A 1 191 ? 19.704 6.410 -18.783 1.00 71.50 191 LEU A C 1
ATOM 1415 O O . LEU A 1 191 ? 19.731 6.548 -20.001 1.00 71.50 191 LEU A O 1
ATOM 1419 N N . ALA A 1 192 ? 20.702 6.808 -17.993 1.00 73.31 192 ALA A N 1
ATOM 1420 C CA . ALA A 1 192 ? 21.931 7.415 -18.501 1.00 73.31 192 ALA A CA 1
ATOM 1421 C C . ALA A 1 192 ? 22.830 6.407 -19.237 1.00 73.31 192 ALA A C 1
ATOM 1423 O O . ALA A 1 192 ? 23.523 6.777 -20.180 1.00 73.31 192 ALA A O 1
ATOM 1424 N N . LEU A 1 193 ? 22.815 5.139 -18.816 1.00 74.44 193 LEU A N 1
ATOM 1425 C CA . LEU A 1 193 ? 23.596 4.063 -19.430 1.00 74.44 193 LEU A CA 1
ATOM 1426 C C . LEU A 1 193 ? 22.879 3.397 -20.607 1.00 74.44 193 LEU A C 1
ATOM 1428 O O . LEU A 1 193 ? 23.526 2.688 -21.371 1.00 74.44 193 LEU A O 1
ATOM 1432 N N . LEU A 1 194 ? 21.570 3.613 -20.772 1.00 70.25 194 LEU A N 1
ATOM 1433 C CA . LEU A 1 194 ? 20.771 2.981 -21.823 1.00 70.25 194 LEU A CA 1
ATOM 1434 C C . LEU A 1 194 ? 21.320 3.245 -23.236 1.00 70.25 194 LEU A C 1
ATOM 1436 O O . LEU A 1 194 ? 21.436 2.279 -23.982 1.00 70.25 194 LEU A O 1
ATOM 1440 N N . PRO A 1 195 ? 21.723 4.478 -23.611 1.00 70.81 195 PRO A N 1
ATOM 1441 C CA . PRO A 1 195 ? 22.319 4.726 -24.923 1.00 70.81 195 PRO A CA 1
ATOM 1442 C C . PRO A 1 195 ? 23.611 3.929 -25.124 1.00 70.81 195 PRO A C 1
ATOM 1444 O O . PRO A 1 195 ? 23.789 3.306 -26.159 1.00 70.81 195 PRO A O 1
ATOM 1447 N N . TRP A 1 196 ? 24.471 3.869 -24.101 1.00 71.81 196 TRP A N 1
ATOM 1448 C CA . TRP A 1 196 ? 25.723 3.111 -24.155 1.00 71.81 196 TRP A CA 1
ATOM 1449 C C . TRP A 1 196 ? 25.488 1.595 -24.246 1.00 71.81 196 TRP A C 1
ATOM 1451 O O . TRP A 1 196 ? 26.192 0.908 -24.973 1.00 71.81 196 TRP A O 1
ATOM 1461 N N . LEU A 1 197 ? 24.466 1.078 -23.557 1.00 65.88 197 LEU A N 1
ATOM 1462 C CA . LEU A 1 197 ? 24.043 -0.327 -23.630 1.00 65.88 197 LEU A CA 1
ATOM 1463 C C . LEU A 1 197 ? 23.427 -0.709 -24.983 1.00 65.88 197 LEU A C 1
ATOM 1465 O O . LEU A 1 197 ? 23.480 -1.876 -25.365 1.00 65.88 197 LEU A O 1
ATOM 1469 N N . LEU A 1 198 ? 22.805 0.242 -25.681 1.00 66.44 198 LEU A N 1
ATOM 1470 C CA . LEU A 1 198 ? 22.254 0.021 -27.020 1.00 66.44 198 LEU A CA 1
ATOM 1471 C C . LEU A 1 198 ? 23.336 0.123 -28.106 1.00 66.44 198 LEU A C 1
ATOM 1473 O O . LEU A 1 198 ? 23.238 -0.581 -29.104 1.00 66.44 198 LEU A O 1
ATOM 1477 N N . ASP A 1 199 ? 24.377 0.930 -27.881 1.00 68.94 199 ASP A N 1
ATOM 1478 C CA . ASP A 1 199 ? 25.539 1.059 -28.775 1.00 68.94 199 ASP A CA 1
ATOM 1479 C C . ASP A 1 199 ? 26.601 -0.032 -28.560 1.00 68.94 199 ASP A C 1
ATOM 1481 O O . ASP A 1 199 ? 27.506 -0.191 -29.383 1.00 68.94 199 ASP A O 1
ATOM 1485 N N . THR A 1 200 ? 26.542 -0.794 -27.458 1.00 62.28 200 THR A N 1
ATOM 1486 C CA . THR A 1 200 ? 27.476 -1.907 -27.269 1.00 62.28 200 THR A CA 1
ATOM 1487 C C . THR A 1 200 ? 27.229 -2.985 -28.326 1.00 62.28 200 THR A C 1
ATOM 1489 O O . THR A 1 200 ? 26.116 -3.512 -28.396 1.00 62.28 200 THR A O 1
ATOM 1492 N N . PRO A 1 201 ? 28.251 -3.354 -29.122 1.00 63.50 201 PRO A N 1
ATOM 1493 C CA . PRO A 1 201 ? 28.103 -4.369 -30.153 1.00 63.50 201 PRO A CA 1
ATOM 1494 C C . PRO A 1 201 ? 27.648 -5.677 -29.515 1.00 63.50 201 PRO A C 1
ATOM 1496 O O . PRO A 1 201 ? 28.232 -6.133 -28.524 1.00 63.50 201 PRO A O 1
ATOM 1499 N N . GLN A 1 202 ? 26.586 -6.255 -30.075 1.00 61.62 202 GLN A N 1
ATOM 1500 C CA . GLN A 1 202 ? 25.965 -7.453 -29.534 1.00 61.62 202 GLN A CA 1
ATOM 1501 C C . GLN A 1 202 ? 27.014 -8.561 -29.395 1.00 61.62 202 GLN A C 1
ATOM 1503 O O . GLN A 1 202 ? 27.875 -8.705 -30.267 1.00 61.62 202 GLN A O 1
ATOM 1508 N N . PRO A 1 203 ? 26.971 -9.373 -28.327 1.00 61.44 203 PRO A N 1
ATOM 1509 C CA . PRO A 1 203 ? 27.997 -10.381 -28.095 1.00 61.44 203 PRO A CA 1
ATOM 1510 C C . PRO A 1 203 ? 28.070 -11.415 -29.228 1.00 61.44 203 PRO A C 1
ATOM 1512 O O . PRO A 1 203 ? 29.138 -11.967 -29.452 1.00 61.44 203 PRO A O 1
ATOM 1515 N N . TRP A 1 204 ? 26.986 -11.621 -29.985 1.00 64.88 204 TRP A N 1
ATOM 1516 C CA . TRP A 1 204 ? 26.954 -12.499 -31.160 1.00 64.88 204 TRP A CA 1
ATOM 1517 C C . TRP A 1 204 ? 27.514 -11.897 -32.454 1.00 64.88 204 TRP A C 1
ATOM 1519 O O . TRP A 1 204 ? 27.776 -12.646 -33.391 1.00 64.88 204 TRP A O 1
ATOM 1529 N N . ASP A 1 205 ? 27.762 -10.588 -32.493 1.00 63.88 205 ASP A N 1
ATOM 1530 C CA . ASP A 1 205 ? 28.425 -9.912 -33.618 1.00 63.88 205 ASP A CA 1
ATOM 1531 C C . ASP A 1 205 ? 29.954 -9.871 -33.448 1.00 63.88 205 ASP A C 1
ATOM 1533 O O . ASP A 1 205 ? 30.675 -9.275 -34.250 1.00 63.88 205 ASP A O 1
ATOM 1537 N N . GLN A 1 206 ? 30.463 -10.491 -32.383 1.00 69.69 206 GLN A N 1
ATOM 1538 C CA . GLN A 1 206 ? 31.876 -10.505 -32.047 1.00 69.69 206 GLN A CA 1
ATOM 1539 C C . GLN A 1 206 ? 32.596 -11.691 -32.688 1.00 69.69 206 GLN A C 1
ATOM 1541 O O . GLN A 1 206 ? 32.096 -12.814 -32.692 1.00 69.69 206 GLN A O 1
ATOM 1546 N N . SER A 1 207 ? 33.841 -11.470 -33.118 1.00 77.56 207 SER A N 1
ATOM 1547 C CA . SER A 1 207 ? 34.687 -12.491 -33.759 1.00 77.56 207 SER A CA 1
ATOM 1548 C C . SER A 1 207 ? 34.997 -13.708 -32.880 1.00 77.56 207 SER A C 1
ATOM 1550 O O . SER A 1 207 ? 35.436 -14.739 -33.382 1.00 77.56 207 SER A O 1
ATOM 1552 N N . TRP A 1 208 ? 34.781 -13.599 -31.569 1.00 75.75 208 TRP A N 1
ATOM 1553 C CA . TRP A 1 208 ? 34.965 -14.675 -30.599 1.00 75.75 208 TRP A CA 1
ATOM 1554 C C . TRP A 1 208 ? 33.674 -15.459 -30.299 1.00 75.75 208 TRP A C 1
ATOM 1556 O O . TRP A 1 208 ? 33.723 -16.416 -29.523 1.00 75.75 208 TRP A O 1
ATOM 1566 N N . TRP A 1 209 ? 32.524 -15.086 -30.877 1.00 70.94 209 TRP A N 1
ATOM 1567 C CA . TRP A 1 209 ? 31.252 -15.755 -30.604 1.00 70.94 209 TRP A CA 1
ATOM 1568 C C . TRP A 1 209 ? 31.110 -17.078 -31.375 1.00 70.94 209 TRP A C 1
ATOM 1570 O O . TRP A 1 209 ? 31.366 -17.120 -32.584 1.00 70.94 209 TRP A O 1
ATOM 1580 N N . PRO A 1 210 ? 30.658 -18.170 -30.726 1.00 66.19 210 PRO A N 1
ATOM 1581 C CA . PRO A 1 210 ? 30.425 -19.440 -31.407 1.00 66.19 210 PRO A CA 1
ATOM 1582 C C . PRO A 1 210 ? 29.355 -19.292 -32.502 1.00 66.19 210 PRO A C 1
ATOM 1584 O O . PRO A 1 210 ? 28.188 -19.045 -32.201 1.00 66.19 210 PRO A O 1
ATOM 1587 N N . GLY A 1 211 ? 29.750 -19.451 -33.769 1.00 65.38 211 GLY A N 1
ATOM 1588 C CA . GLY A 1 211 ? 28.867 -19.329 -34.940 1.00 65.38 211 GLY A CA 1
ATOM 1589 C C . GLY A 1 211 ? 29.107 -18.097 -35.821 1.00 65.38 211 GLY A C 1
ATOM 1590 O O . GLY A 1 211 ? 28.418 -17.948 -36.828 1.00 65.38 211 GLY A O 1
ATOM 1591 N N . TYR A 1 212 ? 30.084 -17.243 -35.489 1.00 50.78 212 TYR A N 1
ATOM 1592 C CA . TYR A 1 212 ? 30.515 -16.140 -36.353 1.00 50.78 212 TYR A CA 1
ATOM 1593 C C . TYR A 1 212 ? 31.308 -16.686 -37.555 1.00 50.78 212 TYR A C 1
ATOM 1595 O O . TYR A 1 212 ? 32.524 -16.867 -37.498 1.00 50.78 212 TYR A O 1
ATOM 1603 N N . HIS A 1 213 ? 30.602 -17.007 -38.638 1.00 55.59 213 HIS A N 1
ATOM 1604 C CA . HIS A 1 213 ? 31.191 -17.383 -39.921 1.00 55.59 213 HIS A CA 1
ATOM 1605 C C . HIS A 1 213 ? 30.871 -16.284 -40.938 1.00 55.59 213 HIS A C 1
ATOM 1607 O O . HIS A 1 213 ? 29.732 -16.177 -41.390 1.00 55.59 213 HIS A O 1
ATOM 1613 N N . GLN A 1 214 ? 31.869 -15.452 -41.245 1.00 58.66 214 GLN A N 1
ATOM 1614 C CA . GLN A 1 214 ? 31.914 -14.697 -42.500 1.00 58.66 214 GLN A CA 1
ATOM 1615 C C . GLN A 1 214 ? 32.467 -15.590 -43.608 1.00 58.66 214 GLN A C 1
ATOM 1617 O O . GLN A 1 214 ? 33.383 -16.390 -43.302 1.00 58.66 214 GLN A O 1
#

Organism: NCBI:txid685454

Sequence (214 aa):
MSDAATTQFVLVRSRRRAGLPLAVTVLFRGLVVAYAVLLGAEGPYLLLVIGIFGLAGVIGLVAFIATLNSPPATLSADGLRVRAEAISPGLTDIAWSDVREAWFAYYGSQRSLGVLAGTRERAYVTPIPDGTIDPAEVAAAVHELSGGLVTVADTPPARPQTGSAMFRRGGYGRERKTSLLIAVLPWVAILALLPWLLDTPQPWDQSWWPGYHQ

Secondary structure (DSSP, 8-state):
------SEEES-S-HHHHHHHHHHHHHHHHHHHHHHHHTT--HHHHHHHIIIIIHHHHHHHHHHHHHHHSPPPEEETTEEEEESSTT-SSEEEEEGGGEEEEEEEEETTEEEEEEEETT-SSPEEEE--TTTS-HHHHHHHHHHHTTTS--EESS--SS-SS--TTHHHHTT-B-S-S-HHHHHHHHHHHHHHHHHHHHSPPGGGSTTSTT---

pLDDT: mean 72.79, std 13.33, range 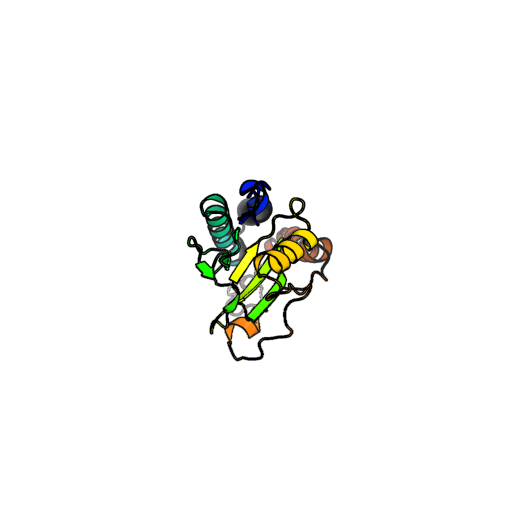[35.84, 92.69]

Mean predicted aligned error: 12.68 Å

Nearest PDB structures (foldseek):
  7xt7-assembly1_k  TM=7.022E-01  e=1.061E-01  Komagataella phaffii
  4wj7-assembly2_B  TM=6.577E-01  e=1.896E-01  Homo sapiens
  4wj7-assembly4_D  TM=4.806E-01  e=1.789E-01  Homo sapiens

Solvent-accessible surface area (backbone atoms only — not comparable to full-atom values): 12170 Å² total; per-residue (Å²): 137,81,84,91,79,75,72,64,49,66,56,46,90,45,47,67,64,56,20,43,67,34,49,54,51,25,51,52,28,50,48,52,48,52,51,40,52,73,70,64,51,55,72,72,59,37,51,50,45,40,57,58,32,44,52,54,21,51,55,31,45,51,31,26,53,32,45,61,70,34,82,66,38,36,40,28,66,74,22,38,33,34,23,67,36,75,60,46,69,54,75,42,81,42,45,52,91,39,51,77,48,36,19,35,22,24,63,83,91,44,43,24,46,35,34,32,40,72,91,48,88,65,52,28,39,37,69,40,35,84,94,77,64,57,69,66,57,54,37,48,49,44,21,59,36,41,76,62,77,42,65,57,36,83,50,46,75,89,67,75,97,62,85,56,73,70,53,77,78,64,55,75,47,38,71,90,80,73,54,72,65,69,72,44,48,64,54,54,50,49,63,70,42,42,64,58,65,69,68,47,78,54,71,73,79,33,92,86,28,95,83,62,76,134

Radius of gyration: 22.38 Å; Cα contacts (8 Å, |Δi|>4): 301; chains: 1; bounding box: 63×36×67 Å